Protein AF-A0A843AZ54-F1 (afdb_monomer)

pLDDT: mean 81.62, std 13.93, range [28.25, 98.19]

Nearest PDB structures (foldseek):
  6s6z-assembly1_A  TM=8.395E-01  e=2.746E-02  Thermotoga maritima MSB8
  2m8x-assembly1_A  TM=6.813E-01  e=1.530E-02  Pyrococcus furiosus
  3idu-assembly2_B  TM=7.199E-01  e=3.027E-02  Pyrococcus furiosus
  3idu-assembly1_A  TM=6.846E-01  e=5.704E-02  Pyrococcus furiosus
  8i34-assembly4_G  TM=4.248E-01  e=7.642E-02  Haliclona sp.

Mean predicted aligned error: 9.23 Å

Sequence (228 aa):
MSVDKQDVVTGQQLMATVGVMNNGTADGDYEVRLFLEGVQVNFTTVSLGVGNSTTVKLGVTSNVAGTPTIRVDQNTTTFNCHERFVVGDMMKWHLTGYDADFDETIDAFMTTKVIIANSTSFTMQETYDGIGLINSTTVHSYDEIWSTGLANLTLVGKEQVSTAFGTKALSHYTYTYDVGPYQFNYSLFIDPVTEVRFKIATSYTTNNGLSTLNFDLVETNKVWVAGI

Radius of gyration: 23.05 Å; Cα contacts (8 Å, |Δi|>4): 553; chains: 1; bounding box: 51×32×70 Å

Structure (mmCIF, N/CA/C/O backbone):
data_AF-A0A843AZ54-F1
#
_entry.id   AF-A0A843AZ54-F1
#
loop_
_atom_site.group_PDB
_atom_site.id
_atom_site.type_symbol
_atom_site.label_atom_id
_atom_site.label_alt_id
_atom_site.label_comp_id
_atom_site.label_asym_id
_atom_site.label_entity_id
_atom_site.label_seq_id
_atom_site.pdbx_PDB_ins_code
_atom_site.Cartn_x
_atom_site.Cartn_y
_atom_site.Cartn_z
_atom_site.occupancy
_atom_site.B_iso_or_equiv
_atom_site.auth_seq_id
_atom_site.auth_comp_id
_atom_site.auth_asym_id
_atom_site.auth_atom_id
_atom_site.pdbx_PDB_model_num
ATOM 1 N N . MET A 1 1 ? -12.976 8.542 17.388 1.00 89.69 1 MET A N 1
ATOM 2 C CA . MET A 1 1 ? -12.078 7.413 17.062 1.00 89.69 1 MET A CA 1
ATOM 3 C C . MET A 1 1 ? -11.176 7.844 15.921 1.00 89.69 1 MET A C 1
ATOM 5 O O . MET A 1 1 ? -11.624 8.640 15.106 1.00 89.69 1 MET A O 1
ATOM 9 N N . SER A 1 2 ? -9.947 7.347 15.862 1.00 92.56 2 SER A N 1
ATOM 10 C CA . SER A 1 2 ? -9.046 7.528 14.719 1.00 92.56 2 SER A CA 1
ATOM 11 C C . SER A 1 2 ? -8.359 6.214 14.358 1.00 92.56 2 SER A C 1
ATOM 13 O O . SER A 1 2 ? -8.324 5.287 15.167 1.00 92.56 2 SER A O 1
ATOM 15 N N . VAL A 1 3 ? -7.817 6.149 13.148 1.00 93.94 3 VAL A N 1
ATOM 16 C CA . VAL A 1 3 ? -6.890 5.106 12.697 1.00 93.94 3 VAL A CA 1
ATOM 17 C C . VAL A 1 3 ? -5.536 5.743 12.412 1.00 93.94 3 VAL A C 1
ATOM 19 O O . VAL A 1 3 ? -5.475 6.922 12.062 1.00 93.94 3 VAL A O 1
ATOM 22 N N . ASP A 1 4 ? -4.456 4.992 12.600 1.00 90.94 4 ASP A N 1
ATOM 23 C CA . ASP A 1 4 ? -3.093 5.445 12.298 1.00 90.94 4 ASP A CA 1
ATOM 24 C C . ASP A 1 4 ? -2.774 5.438 10.793 1.00 90.94 4 ASP A C 1
ATOM 26 O O . ASP A 1 4 ? -1.910 6.192 10.349 1.00 90.94 4 ASP A O 1
ATOM 30 N N . LYS A 1 5 ? -3.503 4.630 10.014 1.00 84.50 5 LYS A N 1
ATOM 31 C CA . LYS A 1 5 ? -3.400 4.505 8.556 1.00 84.50 5 LYS A CA 1
ATOM 32 C C . LYS A 1 5 ? -4.796 4.523 7.929 1.00 84.50 5 LYS A C 1
ATOM 34 O O . LYS A 1 5 ? -5.698 3.857 8.432 1.00 84.50 5 LYS A O 1
ATOM 39 N N . GLN A 1 6 ? -4.970 5.277 6.843 1.00 81.19 6 GLN A N 1
ATOM 40 C CA . GLN A 1 6 ? -6.221 5.305 6.062 1.00 81.19 6 GLN A CA 1
ATOM 41 C C . GLN A 1 6 ? -6.201 4.350 4.865 1.00 81.19 6 GLN A C 1
ATOM 43 O O . GLN A 1 6 ? -7.256 3.916 4.408 1.00 81.19 6 GLN A O 1
ATOM 48 N N . ASP A 1 7 ? -5.005 3.984 4.414 1.00 75.50 7 ASP A N 1
ATOM 49 C CA . ASP A 1 7 ? -4.762 3.071 3.308 1.00 75.50 7 ASP A CA 1
ATOM 50 C C . ASP A 1 7 ? -3.835 1.960 3.806 1.00 75.50 7 ASP A C 1
ATOM 52 O O . ASP A 1 7 ? -2.811 2.229 4.442 1.00 75.50 7 ASP A O 1
ATOM 56 N N . VAL A 1 8 ? -4.234 0.710 3.577 1.00 78.94 8 VAL A N 1
ATOM 57 C CA . VAL A 1 8 ? -3.461 -0.486 3.930 1.00 78.94 8 VAL A CA 1
ATOM 58 C C . VAL A 1 8 ? -3.589 -1.540 2.839 1.00 78.94 8 VAL A C 1
ATOM 60 O O . VAL A 1 8 ? -4.558 -1.543 2.088 1.00 78.94 8 VAL A O 1
ATOM 63 N N . VAL A 1 9 ? -2.673 -2.500 2.791 1.00 78.88 9 VAL A N 1
ATOM 64 C CA . VAL A 1 9 ? -2.816 -3.697 1.945 1.00 78.88 9 VAL A CA 1
ATOM 65 C C . VAL A 1 9 ? -3.410 -4.872 2.726 1.00 78.88 9 VAL A C 1
ATOM 67 O O . VAL A 1 9 ? -3.309 -4.938 3.955 1.00 78.88 9 VAL A O 1
ATOM 70 N N . THR A 1 10 ? -4.009 -5.843 2.034 1.00 82.88 10 THR A N 1
ATOM 71 C CA . THR A 1 10 ? -4.554 -7.061 2.655 1.00 82.88 10 THR A CA 1
ATOM 72 C C . THR A 1 10 ? -3.499 -7.746 3.522 1.00 82.88 10 THR A C 1
ATOM 74 O O . THR A 1 10 ? -2.389 -8.012 3.060 1.00 82.88 10 THR A O 1
ATOM 77 N N . GLY A 1 11 ? -3.842 -8.058 4.770 1.00 85.25 11 GLY A N 1
ATOM 78 C CA . GLY A 1 11 ? -2.947 -8.684 5.741 1.00 85.25 11 GLY A CA 1
ATOM 79 C C . GLY A 1 11 ? -2.047 -7.711 6.513 1.00 85.25 11 GLY A C 1
ATOM 80 O O . GLY A 1 11 ? -1.292 -8.162 7.373 1.00 85.25 11 GLY A O 1
ATOM 81 N N . GLN A 1 12 ? -2.092 -6.403 6.239 1.00 83.19 12 GLN A N 1
ATOM 82 C CA . GLN A 1 12 ? -1.414 -5.384 7.045 1.00 83.19 12 GLN A CA 1
ATOM 83 C C . GLN A 1 12 ? -2.275 -5.016 8.262 1.00 83.19 12 GLN A C 1
ATOM 85 O O . GLN A 1 12 ? -3.506 -4.982 8.192 1.00 83.19 12 GLN A O 1
ATOM 90 N N . GLN A 1 13 ? -1.629 -4.769 9.401 1.00 89.75 13 GLN A N 1
ATOM 91 C CA . GLN A 1 13 ? -2.304 -4.306 10.611 1.00 89.75 13 GLN A CA 1
ATOM 92 C C . GLN A 1 13 ? -2.362 -2.773 10.645 1.00 89.75 13 GLN A C 1
ATOM 94 O O . GLN A 1 13 ? -1.378 -2.103 10.321 1.00 89.75 13 GLN A O 1
ATOM 99 N N . LEU A 1 14 ? -3.500 -2.243 11.089 1.00 92.06 14 LEU A N 1
ATOM 100 C CA . LEU A 1 14 ? -3.672 -0.846 11.493 1.00 92.06 14 LEU A CA 1
ATOM 101 C C . LEU A 1 14 ? -4.165 -0.765 12.939 1.00 92.06 14 LEU A C 1
ATOM 103 O O . LEU A 1 14 ? -4.739 -1.724 13.469 1.00 92.06 14 LEU A O 1
ATOM 107 N N . MET A 1 15 ? -3.965 0.391 13.566 1.00 96.44 15 MET A N 1
ATOM 108 C CA . MET A 1 15 ? -4.331 0.653 14.955 1.00 96.44 15 MET A CA 1
ATOM 109 C C . MET A 1 15 ? -5.517 1.612 15.043 1.00 96.44 15 MET A C 1
ATOM 111 O O . MET A 1 15 ? -5.405 2.802 14.748 1.00 96.44 15 MET A O 1
ATOM 115 N N . ALA A 1 16 ? -6.647 1.111 15.543 1.00 97.00 16 ALA A N 1
ATOM 116 C CA . ALA A 1 16 ? -7.788 1.937 15.918 1.00 97.00 16 ALA A CA 1
ATOM 117 C C . ALA A 1 16 ? -7.576 2.510 17.326 1.00 97.00 16 ALA A C 1
ATOM 119 O O . ALA A 1 16 ? -7.297 1.771 18.271 1.00 97.00 16 ALA A O 1
ATOM 120 N N . THR A 1 17 ? -7.724 3.826 17.471 1.00 96.81 17 THR A N 1
ATOM 121 C CA . THR A 1 17 ? -7.543 4.554 18.731 1.00 96.81 17 THR A CA 1
ATOM 122 C C . THR A 1 17 ? -8.856 5.201 19.180 1.00 96.81 17 THR A C 1
ATOM 124 O O . THR A 1 17 ? -9.506 5.930 18.420 1.00 96.81 17 THR A O 1
ATOM 127 N N . VAL A 1 18 ? -9.251 4.961 20.433 1.00 97.06 18 VAL A N 1
ATOM 128 C CA . VAL A 1 18 ? -10.464 5.527 21.044 1.00 97.06 18 VAL A CA 1
ATOM 129 C C . VAL A 1 18 ? -10.182 6.055 22.452 1.00 97.06 18 VAL A C 1
ATOM 131 O O . VAL A 1 18 ? -9.384 5.480 23.190 1.00 97.06 18 VAL A O 1
ATOM 134 N N . GLY A 1 19 ? -10.833 7.157 22.823 1.00 96.31 19 GLY A N 1
ATOM 135 C CA . GLY A 1 19 ? -10.847 7.652 24.198 1.00 96.31 19 GLY A CA 1
ATOM 136 C C . GLY A 1 19 ? -11.988 7.012 24.985 1.00 96.31 19 GLY A C 1
ATOM 137 O O . GLY A 1 19 ? -13.111 6.944 24.487 1.00 96.31 19 GLY A O 1
ATOM 138 N N . VAL A 1 20 ? -11.704 6.565 26.203 1.00 96.75 20 VAL A N 1
ATOM 139 C CA . VAL A 1 20 ? -12.676 5.978 27.135 1.00 96.75 20 VAL A CA 1
ATOM 140 C C . VAL A 1 20 ? -12.659 6.799 28.417 1.00 96.75 20 VAL A C 1
ATOM 142 O O . VAL A 1 20 ? -11.584 7.115 28.919 1.00 96.75 20 VAL A O 1
ATOM 145 N N . MET A 1 21 ? -13.828 7.154 28.948 1.00 96.56 21 MET A N 1
ATOM 146 C CA . MET A 1 21 ? -13.969 7.950 30.171 1.00 96.56 21 MET A CA 1
ATOM 147 C C . MET A 1 21 ? -15.047 7.348 31.069 1.00 96.56 21 MET A C 1
ATOM 149 O O . MET A 1 21 ? -16.136 7.023 30.592 1.00 96.56 21 MET A O 1
ATOM 153 N N . ASN A 1 22 ? -14.756 7.224 32.365 1.00 97.38 22 ASN A N 1
ATOM 154 C CA . ASN A 1 22 ? -15.747 6.813 33.352 1.00 97.38 22 ASN A CA 1
ATOM 155 C C . ASN A 1 22 ? -16.540 8.035 33.843 1.00 97.38 22 ASN A C 1
ATOM 157 O O . ASN A 1 22 ? -16.091 8.776 34.716 1.00 97.38 22 ASN A O 1
ATOM 161 N N . ASN A 1 23 ? -17.738 8.214 33.283 1.00 95.81 23 ASN A N 1
ATOM 162 C CA . ASN A 1 23 ? -18.704 9.243 33.691 1.00 95.81 23 ASN A CA 1
ATOM 163 C C . ASN A 1 23 ? -19.657 8.775 34.809 1.00 95.81 23 ASN A C 1
ATOM 165 O O . ASN A 1 23 ? -20.631 9.461 35.120 1.00 95.81 23 ASN A O 1
ATOM 169 N N . GLY A 1 24 ? -19.432 7.583 35.363 1.00 95.31 24 GLY A N 1
ATOM 170 C CA . GLY A 1 24 ? -20.201 7.040 36.473 1.00 95.31 24 GLY A CA 1
ATOM 171 C C . GLY A 1 24 ? -19.795 7.642 37.817 1.00 95.31 24 GLY A C 1
ATOM 172 O O . GLY A 1 24 ? -18.924 8.501 37.915 1.00 95.31 24 GLY A O 1
ATOM 173 N N . THR A 1 25 ? -20.437 7.164 38.880 1.00 96.81 25 THR A N 1
ATOM 174 C CA . THR A 1 25 ? -20.176 7.594 40.265 1.00 96.81 25 THR A CA 1
ATOM 175 C C . THR A 1 25 ? -19.370 6.574 41.069 1.00 96.81 25 THR A C 1
ATOM 177 O O . THR A 1 25 ? -19.193 6.750 42.271 1.00 96.81 25 THR A O 1
ATOM 180 N N . ALA A 1 26 ? -18.927 5.491 40.432 1.00 97.31 26 ALA A N 1
ATOM 181 C CA . ALA A 1 26 ? -18.103 4.454 41.032 1.00 97.31 26 ALA A CA 1
ATOM 182 C C . ALA A 1 26 ? -17.035 3.988 40.040 1.00 97.31 26 ALA A C 1
ATOM 184 O O . ALA A 1 26 ? -17.190 4.134 38.823 1.00 97.31 26 ALA A O 1
ATOM 185 N N . ASP A 1 27 ? -15.967 3.415 40.578 1.00 97.19 27 ASP A N 1
ATOM 186 C CA . ASP A 1 27 ? -14.946 2.737 39.792 1.00 97.19 27 ASP A CA 1
ATOM 187 C C . ASP A 1 27 ? -15.566 1.538 39.067 1.00 97.19 27 ASP A C 1
ATOM 189 O O . ASP A 1 27 ? -16.498 0.901 39.570 1.00 97.19 27 ASP A O 1
ATOM 193 N N . GLY A 1 28 ? -15.061 1.231 37.876 1.00 97.50 28 GLY A N 1
ATOM 194 C CA . GLY A 1 28 ? -15.612 0.140 37.090 1.00 97.50 28 GLY A CA 1
ATOM 195 C C . GLY A 1 28 ? -14.699 -0.331 35.976 1.00 97.50 28 GLY A C 1
ATOM 196 O O . GLY A 1 28 ? -13.801 0.385 35.521 1.00 97.50 28 GLY A O 1
ATOM 197 N N . ASP A 1 29 ? -14.990 -1.547 35.535 1.00 97.38 29 ASP A N 1
ATOM 198 C CA . ASP A 1 29 ? -14.374 -2.169 34.377 1.00 97.38 29 ASP A CA 1
ATOM 199 C C . ASP A 1 29 ? -15.284 -2.003 33.162 1.00 97.38 29 ASP A C 1
ATOM 201 O O . ASP A 1 29 ? -16.505 -2.169 33.244 1.00 97.38 29 ASP A O 1
ATOM 205 N N . TYR A 1 30 ? -14.682 -1.692 32.021 1.00 96.25 30 TYR A N 1
ATOM 206 C CA . TYR A 1 30 ? -15.379 -1.566 30.750 1.00 96.25 30 TYR A CA 1
ATOM 207 C C . TYR A 1 30 ? -14.635 -2.334 29.660 1.00 96.25 30 TYR A C 1
ATOM 209 O O . TYR A 1 30 ? -13.421 -2.200 29.506 1.00 96.25 30 TYR A O 1
ATOM 217 N N . GLU A 1 31 ? -15.370 -3.143 28.899 1.00 97.56 31 GLU A N 1
ATOM 218 C CA . GLU A 1 31 ? -14.836 -3.900 27.769 1.00 97.56 31 GLU A CA 1
ATOM 219 C C . GLU A 1 31 ? -15.030 -3.108 26.474 1.00 97.56 31 GLU A C 1
ATOM 221 O O . GLU A 1 31 ? -16.149 -2.936 25.996 1.00 97.56 31 GLU A O 1
ATOM 226 N N . VAL A 1 32 ? -13.922 -2.653 25.895 1.00 98.00 32 VAL A N 1
ATOM 227 C CA . VAL A 1 32 ? -13.887 -1.960 24.607 1.00 98.00 32 VAL A CA 1
ATOM 228 C C . VAL A 1 32 ? -13.809 -3.004 23.500 1.00 98.00 32 VAL A C 1
ATOM 230 O O . VAL A 1 32 ? -12.840 -3.767 23.444 1.00 98.00 32 VAL A O 1
ATOM 233 N N . ARG A 1 33 ? -14.796 -3.037 22.598 1.00 98.19 33 ARG A N 1
ATOM 234 C CA . ARG A 1 33 ? -14.891 -4.056 21.537 1.00 98.19 33 ARG A CA 1
ATOM 235 C C . ARG A 1 33 ? -14.645 -3.460 20.159 1.00 98.19 33 ARG A C 1
ATOM 237 O O . ARG A 1 33 ? -15.270 -2.468 19.786 1.00 98.19 33 ARG A O 1
ATOM 244 N N . LEU A 1 34 ? -13.796 -4.116 19.372 1.00 98.19 34 LEU A N 1
ATOM 245 C CA . LEU A 1 34 ? -13.523 -3.784 17.976 1.00 98.19 34 LEU A CA 1
ATOM 246 C C . LEU A 1 34 ? -14.185 -4.796 17.042 1.00 98.19 34 LEU A C 1
ATOM 248 O O . LEU A 1 34 ? -14.011 -6.009 17.182 1.00 98.19 34 LEU A O 1
ATOM 252 N N . PHE A 1 35 ? -14.890 -4.274 16.047 1.00 98.12 35 PHE A N 1
ATOM 253 C CA . PHE A 1 35 ? -15.549 -5.029 14.997 1.00 98.12 35 PHE A CA 1
ATOM 254 C C . PHE A 1 35 ? -14.985 -4.643 13.628 1.00 98.12 35 PHE A C 1
ATOM 256 O O . PHE A 1 35 ? -14.711 -3.467 13.390 1.00 98.12 35 PHE A O 1
ATOM 263 N N . LEU A 1 36 ? -14.875 -5.619 12.732 1.00 97.62 36 LEU A N 1
ATOM 264 C CA . LEU A 1 36 ? -14.586 -5.458 11.308 1.00 97.62 36 LEU A CA 1
ATOM 265 C C . LEU A 1 36 ? -15.756 -6.068 10.535 1.00 97.62 36 LEU A C 1
ATOM 267 O O . LEU A 1 36 ? -16.095 -7.225 10.778 1.00 97.62 36 LEU A O 1
ATOM 271 N N . GLU A 1 37 ? -16.407 -5.294 9.665 1.00 96.19 37 GLU A N 1
ATOM 272 C CA . GLU A 1 37 ? -17.588 -5.749 8.908 1.00 96.19 37 GLU A CA 1
ATOM 273 C C . GLU A 1 37 ? -18.677 -6.371 9.805 1.00 96.19 37 GLU A C 1
ATOM 275 O O . GLU A 1 37 ? -19.278 -7.402 9.514 1.00 96.19 37 GLU A O 1
ATOM 280 N N . GLY A 1 38 ? -18.895 -5.762 10.974 1.00 96.00 38 GLY A N 1
ATOM 281 C CA . GLY A 1 38 ? -19.881 -6.222 11.955 1.00 96.00 38 GLY A CA 1
ATOM 282 C C . GLY A 1 38 ? -19.458 -7.428 12.804 1.00 96.00 38 GLY A C 1
ATOM 283 O O . GLY A 1 38 ? -20.144 -7.727 13.781 1.00 96.00 38 GLY A O 1
ATOM 284 N N . VAL A 1 39 ? -18.321 -8.069 12.519 1.00 97.00 39 VAL A N 1
ATOM 285 C CA . VAL A 1 39 ? -17.789 -9.208 13.285 1.00 97.00 39 VAL A CA 1
ATOM 286 C C . VAL A 1 39 ? -16.799 -8.718 14.336 1.00 97.00 39 VAL A C 1
ATOM 288 O O . VAL A 1 39 ? -15.889 -7.961 14.013 1.00 97.00 39 VAL A O 1
ATOM 291 N N . GLN A 1 40 ? -16.949 -9.136 15.596 1.00 97.25 40 GLN A N 1
ATOM 292 C CA . GLN A 1 40 ? -15.986 -8.793 16.649 1.00 97.25 40 GLN A CA 1
ATOM 293 C C . GLN A 1 40 ? -14.647 -9.486 16.373 1.00 97.25 40 GLN A C 1
ATOM 295 O O . GLN A 1 40 ? -14.593 -10.710 16.294 1.00 97.25 40 GLN A O 1
ATOM 300 N N . VAL A 1 41 ? -13.572 -8.705 16.252 1.00 97.50 41 VAL A N 1
ATOM 301 C CA . VAL A 1 41 ? -12.222 -9.201 15.923 1.00 97.50 41 VAL A CA 1
ATOM 302 C C . VAL A 1 41 ? -11.207 -8.978 17.040 1.00 97.50 41 VAL A C 1
ATOM 304 O O . VAL A 1 41 ? -10.180 -9.648 17.069 1.00 97.50 41 VAL A O 1
ATOM 307 N N . ASN A 1 42 ? -11.468 -8.042 17.956 1.00 97.56 42 ASN A N 1
ATOM 308 C CA . ASN A 1 42 ? -10.569 -7.732 19.066 1.00 97.56 42 ASN A CA 1
ATOM 309 C C . ASN A 1 42 ? -11.349 -7.096 20.230 1.00 97.56 42 ASN A C 1
ATOM 311 O O . ASN A 1 42 ? -12.427 -6.534 20.023 1.00 97.56 42 ASN A O 1
ATOM 315 N N . PHE A 1 43 ? -10.817 -7.171 21.446 1.00 97.38 43 PHE A N 1
ATOM 316 C CA . PHE A 1 43 ? -11.361 -6.478 22.613 1.00 97.38 43 PHE A CA 1
ATOM 317 C C . PHE A 1 43 ? -10.277 -6.250 23.670 1.00 97.38 43 PHE A C 1
ATOM 319 O O . PHE A 1 43 ? -9.261 -6.941 23.694 1.00 97.38 43 PHE A O 1
ATOM 326 N N . THR A 1 44 ? -10.503 -5.289 24.561 1.00 97.69 44 THR A N 1
ATOM 327 C CA . THR A 1 44 ? -9.698 -5.124 25.776 1.00 97.69 44 THR A CA 1
ATOM 328 C C . THR A 1 44 ? -10.555 -4.592 26.911 1.00 97.69 44 THR A C 1
ATOM 330 O O . THR A 1 44 ? -11.466 -3.796 26.688 1.00 97.69 44 THR A O 1
ATOM 333 N N . THR A 1 45 ? -10.225 -4.979 28.137 1.00 97.75 45 THR A N 1
ATOM 334 C CA . THR A 1 45 ? -10.855 -4.432 29.341 1.00 97.75 45 THR A CA 1
ATOM 335 C C . THR A 1 45 ? -10.009 -3.294 29.894 1.00 97.75 45 THR A C 1
ATOM 337 O O . THR A 1 45 ? -8.783 -3.399 29.947 1.00 97.75 45 THR A O 1
ATOM 340 N N . VAL A 1 46 ? -10.657 -2.204 30.300 1.00 97.50 46 VAL A N 1
ATOM 341 C CA . VAL A 1 46 ? -10.030 -1.090 31.018 1.00 97.50 46 VAL A CA 1
ATOM 342 C C . VAL A 1 46 ? -10.724 -0.872 32.355 1.00 97.50 46 VAL A C 1
ATOM 344 O O . VAL A 1 46 ? -11.950 -0.811 32.411 1.00 97.50 46 VAL A O 1
ATOM 347 N N . SER A 1 47 ? -9.931 -0.724 33.413 1.00 97.75 47 SER A N 1
ATOM 348 C CA . SER A 1 47 ? -10.401 -0.348 34.747 1.00 97.75 47 SER A CA 1
ATOM 349 C C . SER A 1 47 ? -10.177 1.145 34.941 1.00 97.75 47 SER A C 1
ATOM 351 O O . SER A 1 47 ? -9.043 1.621 34.848 1.00 97.75 47 SER A O 1
ATOM 353 N N . LEU A 1 48 ? -11.247 1.900 35.185 1.00 98.06 48 LEU A N 1
ATOM 354 C CA . LEU A 1 48 ? -11.180 3.350 35.342 1.00 98.06 48 LEU A CA 1
ATOM 355 C C . LEU A 1 48 ? -11.871 3.787 36.627 1.00 98.06 48 LEU A C 1
ATOM 357 O O . LEU A 1 48 ? -13.044 3.486 36.856 1.00 98.06 48 LEU A O 1
ATOM 361 N N . GLY A 1 49 ? -11.148 4.570 37.425 1.00 97.88 49 GLY A N 1
ATOM 362 C CA . GLY A 1 49 ? -11.752 5.291 38.540 1.00 97.88 49 GLY A CA 1
ATOM 363 C C . GLY A 1 49 ? -12.701 6.399 38.076 1.00 97.88 49 GLY A C 1
ATOM 364 O O . GLY A 1 49 ? -12.655 6.820 36.916 1.00 97.88 49 GLY A O 1
ATOM 365 N N . VAL A 1 50 ? -13.548 6.885 38.981 1.00 97.31 50 VAL A N 1
ATOM 366 C CA . VAL A 1 50 ? -14.512 7.968 38.699 1.00 97.31 50 VAL A CA 1
ATOM 367 C C . VAL A 1 50 ? -13.836 9.192 38.074 1.00 97.31 50 VAL A C 1
ATOM 369 O O . VAL A 1 50 ? -12.847 9.703 38.597 1.00 97.31 50 VAL A O 1
ATOM 372 N N . GLY A 1 51 ? -14.379 9.679 36.954 1.00 96.69 51 GLY A N 1
ATOM 373 C CA . GLY A 1 51 ? -13.885 10.865 36.246 1.00 96.69 51 GLY A CA 1
ATOM 374 C C . GLY A 1 51 ? -12.576 10.659 35.478 1.00 96.69 51 GLY A C 1
ATOM 375 O O . GLY A 1 51 ? -12.151 11.558 34.750 1.00 96.69 51 GLY A O 1
ATOM 376 N N . ASN A 1 52 ? -11.939 9.489 35.592 1.00 97.81 52 ASN A N 1
ATOM 377 C CA . ASN A 1 52 ? -10.720 9.188 34.854 1.00 97.81 52 ASN A CA 1
ATOM 378 C C . ASN A 1 52 ? -11.027 8.812 33.404 1.00 97.81 52 ASN A C 1
ATOM 380 O O . ASN A 1 52 ? -12.085 8.270 33.069 1.00 97.81 52 ASN A O 1
ATOM 384 N N . SER A 1 53 ? -10.051 9.070 32.539 1.00 97.38 53 SER A N 1
ATOM 385 C CA . SER A 1 53 ? -10.085 8.673 31.138 1.00 97.38 53 SER A CA 1
ATOM 386 C C . SER A 1 53 ? -8.781 8.010 30.722 1.00 97.38 53 SER A C 1
ATOM 388 O O . SER A 1 53 ? -7.736 8.209 31.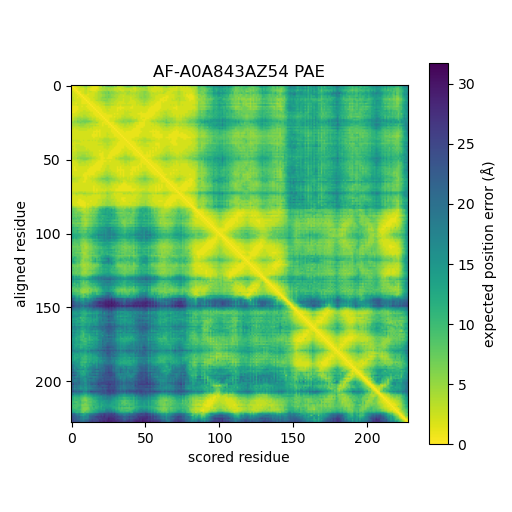341 1.00 97.38 53 SER A O 1
ATOM 390 N N . THR A 1 54 ? -8.851 7.203 29.672 1.00 97.88 54 THR A N 1
ATOM 391 C CA . THR A 1 54 ? -7.692 6.579 29.043 1.00 97.88 54 THR A CA 1
ATOM 392 C C . THR A 1 54 ? -7.875 6.520 27.533 1.00 97.88 54 THR A C 1
ATOM 394 O O . THR A 1 54 ? -8.974 6.701 27.007 1.00 97.88 54 THR A O 1
ATOM 397 N N . THR A 1 55 ? -6.780 6.268 26.825 1.00 97.12 55 THR A N 1
ATOM 398 C CA . THR A 1 55 ? -6.792 5.998 25.390 1.00 97.12 55 THR A CA 1
ATOM 399 C C . THR A 1 55 ? -6.508 4.524 25.162 1.00 97.12 55 THR A C 1
ATOM 401 O O . THR A 1 55 ? -5.507 3.996 25.640 1.00 97.12 55 THR A O 1
ATOM 404 N N . VAL A 1 56 ? -7.371 3.873 24.393 1.00 97.50 56 VAL A N 1
ATOM 405 C CA . VAL A 1 56 ? -7.254 2.463 24.033 1.00 97.50 56 VAL A CA 1
ATOM 406 C C . VAL A 1 56 ? -6.849 2.349 22.573 1.00 97.50 56 VAL A C 1
ATOM 408 O O . VAL A 1 56 ? -7.408 3.035 21.715 1.00 97.50 56 VAL A O 1
ATOM 411 N N . LYS A 1 57 ? -5.881 1.470 22.300 1.00 97.38 57 LYS A N 1
ATOM 412 C CA . LYS A 1 57 ? -5.437 1.116 20.952 1.00 97.38 57 LYS A CA 1
ATOM 413 C C . LYS A 1 57 ? -5.721 -0.357 20.697 1.00 97.38 57 LYS A C 1
ATOM 415 O O . LYS A 1 57 ? -5.266 -1.202 21.462 1.00 97.38 57 LYS A O 1
ATOM 420 N N . LEU A 1 58 ? -6.444 -0.660 19.626 1.00 97.88 58 LEU A N 1
ATOM 421 C CA . LEU A 1 58 ? -6.772 -2.026 19.221 1.00 97.88 58 LEU A CA 1
ATOM 422 C C . LEU A 1 58 ? -6.317 -2.246 17.777 1.00 97.88 58 LEU A C 1
ATOM 424 O O . LEU A 1 58 ? -6.613 -1.434 16.900 1.00 97.88 58 LEU A O 1
ATOM 428 N N . GLY A 1 59 ? -5.591 -3.336 17.540 1.00 96.25 59 GLY A N 1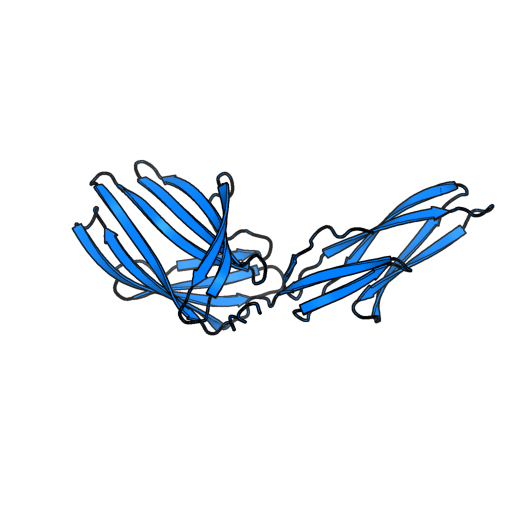
ATOM 429 C CA . GLY A 1 59 ? -5.137 -3.711 16.202 1.00 96.25 59 GLY A CA 1
ATOM 430 C C . GLY A 1 59 ? -6.224 -4.441 15.413 1.00 96.25 59 GLY A C 1
ATOM 431 O O . GLY A 1 59 ? -6.930 -5.283 15.977 1.00 96.25 59 GLY A O 1
ATOM 432 N N . VAL A 1 60 ? -6.321 -4.151 14.115 1.00 95.94 60 VAL A N 1
ATOM 433 C CA . VAL A 1 60 ? -7.192 -4.841 13.147 1.00 95.94 60 VAL A CA 1
ATOM 434 C C . VAL A 1 60 ? -6.465 -5.078 11.830 1.00 95.94 60 VAL A C 1
ATOM 436 O O . VAL A 1 60 ? -5.641 -4.271 11.407 1.00 95.94 60 VAL A O 1
ATOM 439 N N . THR A 1 61 ? -6.792 -6.196 11.188 1.00 94.25 61 THR A N 1
ATOM 440 C CA . THR A 1 61 ? -6.281 -6.596 9.876 1.00 94.25 61 THR A CA 1
ATOM 441 C C . THR A 1 61 ? -7.457 -7.016 9.003 1.00 94.25 61 THR A C 1
ATOM 443 O O . THR A 1 61 ? -8.273 -7.830 9.432 1.00 94.25 61 THR A O 1
ATOM 446 N N . SER A 1 62 ? -7.531 -6.489 7.778 1.00 91.81 62 SER A N 1
ATOM 447 C CA . SER A 1 62 ? -8.427 -7.012 6.739 1.00 91.81 62 SER A CA 1
ATOM 448 C C . SER A 1 62 ? -7.645 -7.900 5.777 1.00 91.81 62 SER A C 1
ATOM 450 O O . SER A 1 62 ? -6.536 -7.557 5.378 1.00 91.81 62 SER A O 1
ATOM 452 N N . ASN A 1 63 ? -8.236 -9.028 5.385 1.00 89.56 63 ASN A N 1
ATOM 453 C CA . ASN A 1 63 ? -7.702 -9.924 4.351 1.00 89.56 63 ASN A CA 1
ATOM 454 C C . ASN A 1 63 ? -8.462 -9.799 3.023 1.00 89.56 63 ASN A C 1
ATOM 456 O O . ASN A 1 63 ? -8.241 -10.590 2.112 1.00 89.56 63 ASN A O 1
ATOM 460 N N . VAL A 1 64 ? -9.379 -8.836 2.933 1.00 86.06 64 VAL A N 1
ATOM 461 C CA . VAL A 1 64 ? -10.221 -8.599 1.763 1.00 86.06 64 VAL A CA 1
ATOM 462 C C . VAL A 1 64 ? -10.021 -7.157 1.323 1.00 86.06 64 VAL A C 1
ATOM 464 O O . VAL A 1 64 ? -10.110 -6.241 2.146 1.00 86.06 64 VAL A O 1
ATOM 467 N N . ALA A 1 65 ? -9.729 -6.975 0.036 1.00 81.62 65 ALA A N 1
ATOM 468 C CA . ALA A 1 65 ? -9.617 -5.656 -0.564 1.00 81.62 65 ALA A CA 1
ATOM 469 C C . ALA A 1 65 ? -10.996 -4.976 -0.672 1.00 81.62 65 ALA A C 1
ATOM 471 O O . ALA A 1 65 ? -12.025 -5.643 -0.786 1.00 81.62 65 ALA A O 1
ATOM 472 N N . GLY A 1 66 ? -11.022 -3.648 -0.630 1.00 82.12 66 GLY A N 1
ATOM 473 C CA . GLY A 1 66 ? -12.228 -2.826 -0.646 1.00 82.12 66 GLY A CA 1
ATOM 474 C C . GLY A 1 66 ? -12.140 -1.676 0.353 1.00 82.12 66 GLY A C 1
ATOM 475 O O . GLY A 1 66 ? -11.054 -1.195 0.669 1.00 82.12 66 GLY A O 1
ATOM 476 N N . THR A 1 67 ? -13.283 -1.255 0.889 1.00 88.00 67 THR A N 1
ATOM 477 C CA . THR A 1 67 ? -13.362 -0.183 1.895 1.00 88.00 67 THR A CA 1
ATOM 478 C C . THR A 1 67 ? -14.008 -0.722 3.171 1.00 88.00 67 THR A C 1
ATOM 480 O O . THR A 1 67 ? -15.201 -0.488 3.388 1.00 88.00 67 THR A O 1
ATOM 483 N N . PRO A 1 68 ? -13.279 -1.500 3.999 1.00 94.31 68 PRO A N 1
ATOM 484 C CA . PRO A 1 68 ? -13.886 -2.125 5.155 1.00 94.31 68 PRO A CA 1
ATOM 485 C C . PRO A 1 68 ? -14.332 -1.101 6.197 1.00 94.31 68 PRO A C 1
ATOM 487 O O . PRO A 1 68 ? -13.655 -0.105 6.467 1.00 94.31 68 PRO A O 1
ATOM 490 N N . THR A 1 69 ? -15.454 -1.391 6.841 1.00 96.31 69 THR A N 1
ATOM 491 C CA . THR A 1 69 ? -15.953 -0.651 7.992 1.00 96.31 69 THR A CA 1
ATOM 492 C C . THR A 1 69 ? -15.440 -1.292 9.271 1.00 96.31 69 THR A C 1
ATOM 494 O O . THR A 1 69 ? -15.676 -2.473 9.540 1.00 96.31 69 THR A O 1
ATOM 497 N N . ILE A 1 70 ? -14.791 -0.488 10.108 1.00 97.38 70 ILE A N 1
ATOM 498 C CA . ILE A 1 70 ? -14.457 -0.861 11.480 1.00 97.38 70 ILE A CA 1
ATOM 499 C C . ILE A 1 70 ? -15.310 -0.083 12.464 1.00 97.38 70 ILE A C 1
ATOM 501 O O . ILE A 1 70 ? -15.692 1.069 12.241 1.00 97.38 70 ILE A O 1
ATOM 505 N N . ARG A 1 71 ? -15.589 -0.722 13.593 1.00 97.44 71 ARG A N 1
ATOM 506 C CA . ARG A 1 71 ? -16.369 -0.131 14.670 1.00 97.44 71 ARG A CA 1
ATOM 507 C C . ARG A 1 71 ? -15.716 -0.424 16.008 1.00 97.44 71 ARG A C 1
ATOM 509 O O . ARG A 1 71 ? -15.527 -1.588 16.335 1.00 97.44 71 ARG A O 1
ATOM 516 N N . VAL A 1 72 ? -15.417 0.611 16.788 1.00 97.44 72 VAL A N 1
ATOM 517 C CA . VAL A 1 72 ? -15.073 0.474 18.209 1.00 97.44 72 VAL A CA 1
ATOM 518 C C . VAL A 1 72 ? -16.255 0.979 19.025 1.00 97.44 72 VAL A C 1
ATOM 520 O O . VAL A 1 72 ? -16.566 2.173 19.021 1.00 97.44 72 VAL A O 1
ATOM 523 N N . ASP A 1 73 ? -16.950 0.051 19.677 1.00 91.75 73 ASP A N 1
ATOM 524 C CA . ASP A 1 73 ? -18.239 0.274 20.338 1.00 91.75 73 ASP A CA 1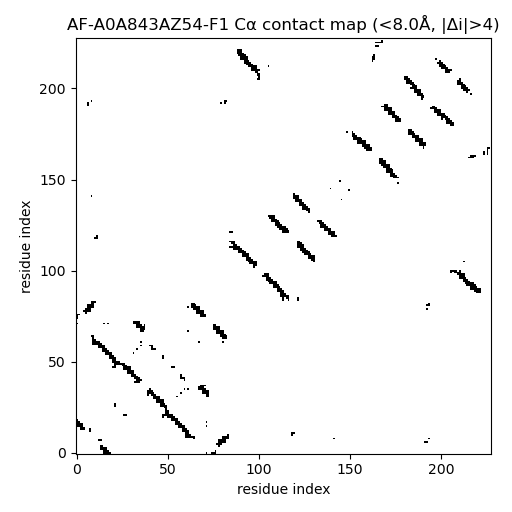
ATOM 525 C C . ASP A 1 73 ? -19.265 0.973 19.429 1.00 91.75 73 ASP A C 1
ATOM 527 O O . ASP A 1 73 ? -19.769 0.359 18.493 1.00 91.75 73 ASP A O 1
ATOM 531 N N . GLN A 1 74 ? -19.605 2.238 19.677 1.00 90.56 74 GLN A N 1
ATOM 532 C CA . GLN A 1 74 ? -20.555 2.997 18.850 1.00 90.56 74 GLN A CA 1
ATOM 533 C C . GLN A 1 74 ? -19.876 3.831 17.754 1.00 90.56 74 GLN A C 1
ATOM 535 O O . GLN A 1 74 ? -20.556 4.387 16.897 1.00 90.56 74 GLN A O 1
ATOM 540 N N . ASN A 1 75 ? -18.543 3.926 17.758 1.00 95.81 75 ASN A N 1
ATOM 541 C CA . ASN A 1 75 ? -17.798 4.735 16.800 1.00 95.81 75 ASN A CA 1
ATOM 542 C C . ASN A 1 75 ? -17.441 3.904 15.572 1.00 95.81 75 ASN A C 1
ATOM 544 O O . ASN A 1 75 ? -16.757 2.892 15.698 1.00 95.81 75 ASN A O 1
ATOM 548 N N . THR A 1 76 ? -17.841 4.359 14.391 1.00 96.75 76 THR A N 1
ATOM 549 C CA . THR A 1 76 ? -17.517 3.725 13.109 1.00 96.75 76 THR A CA 1
ATOM 550 C C . THR A 1 76 ? -16.551 4.583 12.302 1.00 96.75 76 THR A C 1
ATOM 552 O O . THR A 1 76 ? -16.667 5.807 12.296 1.00 96.75 76 THR A O 1
ATOM 555 N N . THR A 1 77 ? -15.639 3.948 11.574 1.00 95.88 77 THR A N 1
ATOM 556 C CA . THR A 1 77 ? -14.904 4.573 10.466 1.00 95.88 77 THR A CA 1
ATOM 557 C C . THR A 1 77 ? -14.664 3.533 9.385 1.00 95.88 77 THR A C 1
ATOM 559 O O . THR A 1 77 ? -14.766 2.332 9.632 1.00 95.88 77 THR A O 1
ATOM 562 N N . THR A 1 78 ? -14.315 3.993 8.197 1.00 94.06 78 THR A N 1
ATOM 563 C CA . THR A 1 78 ? -13.801 3.145 7.124 1.00 94.06 78 THR A CA 1
ATOM 564 C C . THR A 1 78 ? -12.303 3.361 6.952 1.00 94.06 78 THR A C 1
ATOM 566 O O . THR A 1 78 ? -11.767 4.371 7.411 1.00 94.06 78 THR A O 1
ATOM 569 N N . PHE A 1 79 ? -11.652 2.419 6.283 1.00 86.75 79 PHE A N 1
ATOM 570 C CA . PHE A 1 79 ? -10.311 2.560 5.717 1.00 86.75 79 PHE A CA 1
ATOM 571 C C . PHE A 1 79 ? -10.293 1.858 4.354 1.00 86.75 79 PHE A C 1
ATOM 573 O O . PHE A 1 79 ? -11.174 1.044 4.078 1.00 86.75 79 PHE A O 1
ATOM 580 N N . ASN A 1 80 ? -9.323 2.155 3.495 1.00 79.75 80 ASN A N 1
ATOM 581 C CA . ASN A 1 80 ? -9.166 1.441 2.231 1.00 79.75 80 ASN A CA 1
ATOM 582 C C . ASN A 1 80 ? -8.199 0.269 2.414 1.00 79.75 80 ASN A C 1
ATOM 584 O O . ASN A 1 80 ? -7.107 0.435 2.957 1.00 79.75 80 ASN A O 1
ATOM 588 N N . CYS A 1 81 ? -8.603 -0.915 1.962 1.00 81.94 81 CYS A N 1
ATOM 589 C CA . CYS A 1 81 ? -7.780 -2.113 1.938 1.00 81.94 81 CYS A CA 1
ATOM 590 C C . CYS A 1 81 ? -7.505 -2.508 0.488 1.00 81.94 81 CYS A C 1
ATOM 592 O O . CYS A 1 81 ? -8.429 -2.774 -0.275 1.00 81.94 81 CYS A O 1
ATOM 594 N N . HIS A 1 82 ? -6.241 -2.573 0.109 1.00 73.31 82 HIS A N 1
ATOM 595 C CA . HIS A 1 82 ? -5.819 -2.831 -1.262 1.00 73.31 82 HIS A CA 1
ATOM 596 C C . HIS A 1 82 ? -5.268 -4.240 -1.395 1.00 73.31 82 HIS A C 1
ATOM 598 O O . HIS A 1 82 ? -4.766 -4.811 -0.427 1.00 73.31 82 HIS A O 1
ATOM 604 N N . GLU A 1 83 ? -5.353 -4.831 -2.583 1.00 75.44 83 GLU A N 1
ATOM 605 C CA . GLU A 1 83 ? -4.755 -6.146 -2.800 1.00 75.44 83 GLU A CA 1
ATOM 606 C C . GLU A 1 83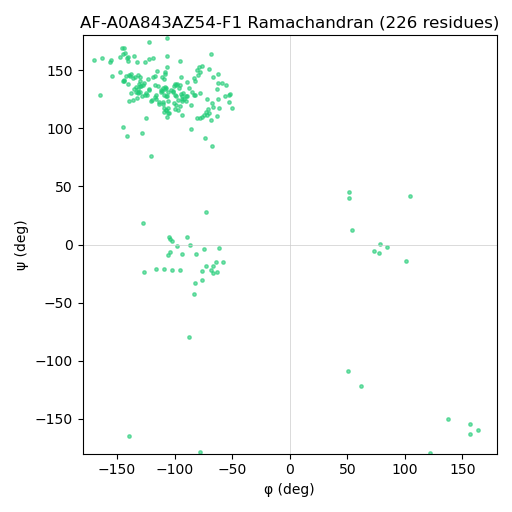 ? -3.239 -6.098 -2.619 1.00 75.44 83 GLU A C 1
ATOM 608 O O . GLU A 1 83 ? -2.546 -5.241 -3.163 1.00 75.44 83 GLU A O 1
ATOM 613 N N . ARG A 1 84 ? -2.714 -7.067 -1.875 1.00 78.12 84 ARG A N 1
ATOM 614 C CA . ARG A 1 84 ? -1.277 -7.250 -1.709 1.00 78.12 84 ARG A CA 1
ATOM 615 C C . ARG A 1 84 ? -0.651 -7.886 -2.962 1.00 78.12 84 ARG A C 1
ATOM 617 O O . ARG A 1 84 ? -1.306 -8.643 -3.688 1.00 78.12 84 ARG A O 1
ATOM 624 N N . PHE A 1 85 ? 0.636 -7.623 -3.197 1.00 77.56 85 PHE A N 1
ATOM 625 C CA . PHE A 1 85 ? 1.412 -8.395 -4.167 1.00 77.56 85 PHE A CA 1
ATOM 626 C C . PHE A 1 85 ? 1.503 -9.874 -3.751 1.00 77.56 85 PHE A C 1
ATOM 628 O O . PHE A 1 85 ? 1.681 -10.223 -2.584 1.00 77.56 85 PHE A O 1
ATOM 635 N N . VAL A 1 86 ? 1.377 -10.774 -4.713 1.00 82.19 86 VAL A N 1
ATOM 636 C CA . VAL A 1 86 ? 1.469 -12.221 -4.533 1.00 82.19 86 VAL A CA 1
ATOM 637 C C . VAL A 1 86 ? 2.516 -12.790 -5.476 1.00 82.19 86 VAL A C 1
ATOM 639 O O . VAL A 1 86 ? 2.866 -12.193 -6.494 1.00 82.19 86 VAL A O 1
ATOM 642 N N . VAL A 1 87 ? 3.044 -13.963 -5.128 1.00 86.19 87 VAL A N 1
ATOM 643 C CA . VAL A 1 87 ? 3.999 -14.668 -5.988 1.00 86.19 87 VAL A CA 1
ATOM 644 C C . VAL A 1 87 ? 3.379 -14.885 -7.367 1.00 86.19 87 VAL A C 1
ATOM 646 O O . VAL A 1 87 ? 2.291 -15.443 -7.483 1.00 86.19 87 VAL A O 1
ATOM 649 N N . GLY A 1 88 ? 4.102 -14.469 -8.404 1.00 85.12 88 GLY A N 1
ATOM 650 C CA . GLY A 1 88 ? 3.658 -14.532 -9.790 1.00 85.12 88 GLY A CA 1
ATOM 651 C C . GLY A 1 88 ? 3.143 -13.210 -10.351 1.00 85.12 88 GLY A C 1
ATOM 652 O O . GLY A 1 88 ? 3.061 -13.109 -11.575 1.00 85.12 88 GLY A O 1
ATOM 653 N N . ASP A 1 89 ? 2.864 -12.202 -9.517 1.00 85.69 89 ASP A N 1
ATOM 654 C CA . ASP A 1 89 ? 2.563 -10.858 -10.014 1.00 85.69 89 ASP A CA 1
ATOM 655 C C . ASP A 1 89 ? 3.732 -10.327 -10.845 1.00 85.69 89 ASP A C 1
ATOM 657 O O . ASP A 1 89 ? 4.901 -10.534 -10.508 1.00 85.69 89 ASP A O 1
ATOM 661 N N . MET A 1 90 ? 3.411 -9.671 -11.953 1.00 87.69 90 MET A N 1
ATOM 662 C CA . MET A 1 90 ? 4.367 -9.267 -12.969 1.00 87.69 90 MET A CA 1
ATOM 663 C C . MET A 1 90 ? 3.980 -7.920 -13.565 1.00 87.69 90 MET A C 1
ATOM 665 O O . MET A 1 90 ? 2.803 -7.660 -13.814 1.00 87.69 90 MET A O 1
ATOM 669 N N . MET A 1 91 ? 4.992 -7.096 -13.822 1.00 84.75 91 MET A N 1
ATOM 670 C CA . MET A 1 91 ? 4.893 -5.871 -14.606 1.00 84.75 91 MET A CA 1
ATOM 671 C C . MET A 1 91 ? 5.995 -5.878 -15.667 1.00 84.75 91 MET A C 1
ATOM 673 O O . MET A 1 91 ? 7.161 -6.118 -15.353 1.00 84.75 91 MET A O 1
ATOM 677 N N . LYS A 1 92 ? 5.640 -5.600 -16.919 1.00 86.75 92 LYS A N 1
ATOM 678 C CA . LYS A 1 92 ? 6.575 -5.427 -18.027 1.00 86.75 92 LYS A CA 1
ATOM 679 C C . LYS A 1 92 ? 6.569 -3.978 -18.473 1.00 86.75 92 LYS A C 1
ATOM 681 O O . LYS A 1 92 ? 5.517 -3.398 -18.740 1.00 86.75 92 LYS A O 1
ATOM 686 N N . TRP A 1 93 ? 7.763 -3.437 -18.598 1.00 84.94 93 TRP A N 1
ATOM 687 C CA . TRP A 1 93 ? 8.044 -2.055 -18.924 1.00 84.94 93 TRP A CA 1
ATOM 688 C C . TRP A 1 93 ? 8.775 -2.005 -20.256 1.00 84.94 93 TRP A C 1
ATOM 690 O O . TRP A 1 93 ? 9.673 -2.813 -20.489 1.00 84.94 93 TRP A O 1
ATOM 700 N N . HIS A 1 94 ? 8.392 -1.072 -21.115 1.00 86.69 94 HIS A N 1
ATOM 701 C CA . HIS A 1 94 ? 9.123 -0.695 -22.314 1.00 86.69 94 HIS A CA 1
ATOM 702 C C . HIS A 1 94 ? 10.019 0.489 -21.972 1.00 86.69 94 HIS A C 1
ATOM 704 O O . HIS A 1 94 ? 9.569 1.477 -21.397 1.00 86.69 94 HIS A O 1
ATOM 710 N N . LEU A 1 95 ? 11.304 0.332 -22.247 1.00 86.12 95 LEU A N 1
ATOM 711 C CA . LEU A 1 95 ? 12.348 1.290 -21.950 1.00 86.12 95 LEU A CA 1
ATOM 712 C C . LEU A 1 95 ? 12.748 1.936 -23.264 1.00 86.12 95 LEU A C 1
ATOM 714 O O . LEU A 1 95 ? 13.240 1.244 -24.155 1.00 86.12 95 LEU A O 1
ATOM 718 N N . THR A 1 96 ? 12.557 3.245 -23.375 1.00 86.94 96 THR A N 1
ATOM 719 C CA . THR A 1 96 ? 12.944 3.996 -24.572 1.00 86.94 96 THR A CA 1
ATOM 720 C C . THR A 1 96 ? 13.763 5.213 -24.209 1.00 86.94 96 THR A C 1
ATOM 722 O O . THR A 1 96 ? 13.474 5.895 -23.228 1.00 86.94 96 THR A O 1
ATOM 725 N N . GLY A 1 97 ? 14.789 5.526 -24.990 1.00 86.50 97 GLY A N 1
ATOM 726 C CA . GLY A 1 97 ? 15.598 6.693 -24.681 1.00 86.50 97 GLY A CA 1
ATOM 727 C C . GLY A 1 97 ? 16.936 6.737 -25.384 1.00 86.50 97 GLY A C 1
ATOM 728 O O . GLY A 1 97 ? 17.145 6.085 -26.401 1.00 86.50 97 GLY A O 1
ATOM 729 N N . TYR A 1 98 ? 17.839 7.523 -24.822 1.00 86.94 98 TYR A N 1
ATOM 730 C CA . TYR A 1 98 ? 19.196 7.697 -25.309 1.00 86.94 98 TYR A CA 1
ATOM 731 C C . TYR A 1 98 ? 20.159 7.701 -24.128 1.00 86.94 98 TYR A C 1
ATOM 733 O O . TYR A 1 98 ? 19.939 8.440 -23.161 1.00 86.94 98 TYR A O 1
ATOM 741 N N . ASP A 1 99 ? 21.216 6.897 -24.224 1.00 82.94 99 ASP A N 1
ATOM 742 C CA . ASP A 1 99 ? 22.312 6.887 -23.263 1.00 82.94 99 ASP A CA 1
ATOM 743 C C . ASP A 1 99 ? 23.549 7.572 -23.852 1.00 82.94 99 ASP A C 1
ATOM 745 O O . ASP A 1 99 ? 24.173 7.078 -24.790 1.00 82.94 99 ASP A O 1
ATOM 749 N N . ALA A 1 100 ? 23.919 8.712 -23.274 1.00 82.75 100 ALA A N 1
ATOM 750 C CA . ALA A 1 100 ? 25.086 9.485 -23.664 1.00 82.75 100 ALA A CA 1
ATOM 751 C C . ALA A 1 100 ? 26.420 8.789 -23.345 1.00 82.75 100 ALA A C 1
ATOM 753 O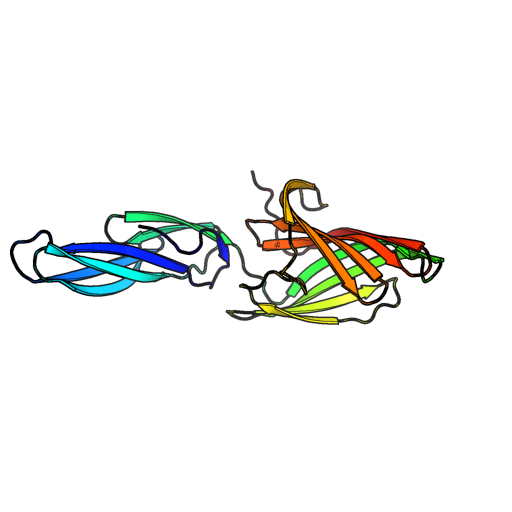 O . ALA A 1 100 ? 27.431 9.134 -23.956 1.00 82.75 100 ALA A O 1
ATOM 754 N N . ASP A 1 101 ? 26.457 7.834 -22.409 1.00 78.88 101 ASP A N 1
ATOM 755 C CA . ASP A 1 101 ? 27.698 7.120 -22.083 1.00 78.88 101 ASP A CA 1
ATOM 756 C C . ASP A 1 101 ? 28.058 6.068 -23.137 1.00 78.88 101 ASP A C 1
ATOM 758 O O . ASP A 1 101 ? 29.243 5.828 -23.383 1.00 78.88 101 ASP A O 1
ATOM 762 N N . PHE A 1 102 ? 27.046 5.491 -23.787 1.00 78.00 102 PHE A N 1
ATOM 763 C CA . PHE A 1 102 ? 27.208 4.505 -24.858 1.00 78.00 102 PHE A CA 1
ATOM 764 C C . PHE A 1 102 ? 26.946 5.079 -26.258 1.00 78.00 102 PHE A C 1
ATOM 766 O O . PHE A 1 102 ? 27.216 4.388 -27.239 1.00 78.00 102 PHE A O 1
ATOM 773 N N . ASP A 1 103 ? 26.476 6.331 -26.353 1.00 84.62 103 ASP A N 1
ATOM 774 C CA . ASP A 1 103 ? 26.046 6.980 -27.604 1.00 84.62 103 ASP A CA 1
ATOM 775 C C . ASP A 1 103 ? 25.037 6.101 -28.366 1.00 84.62 103 ASP A C 1
ATOM 777 O O . ASP A 1 103 ? 25.154 5.847 -29.567 1.00 84.62 103 ASP A O 1
ATOM 781 N N . GLU A 1 104 ? 24.055 5.562 -27.634 1.00 86.44 104 GLU A N 1
ATOM 782 C CA . GLU A 1 104 ? 23.103 4.588 -28.166 1.00 86.44 104 GLU A CA 1
ATOM 783 C C . GLU A 1 104 ? 21.652 4.931 -27.824 1.00 86.44 104 GLU A C 1
ATOM 785 O O . GLU A 1 104 ? 21.331 5.482 -26.769 1.00 86.44 104 GLU A O 1
ATOM 790 N N . THR A 1 105 ? 20.751 4.598 -28.750 1.00 89.81 105 THR A N 1
ATOM 791 C CA . THR A 1 105 ? 19.309 4.636 -28.488 1.00 89.81 105 THR A CA 1
ATOM 792 C C . THR A 1 105 ? 18.914 3.351 -27.777 1.00 89.81 105 THR A C 1
ATOM 794 O O . THR A 1 105 ? 19.204 2.259 -28.264 1.00 89.81 105 THR A O 1
ATOM 797 N N . ILE A 1 106 ? 18.220 3.488 -26.653 1.00 88.62 106 ILE A N 1
ATOM 798 C CA . ILE A 1 106 ? 17.663 2.367 -25.908 1.00 88.62 106 ILE A CA 1
ATOM 799 C C . ILE A 1 106 ? 16.252 2.092 -26.430 1.00 88.62 106 ILE A C 1
ATOM 801 O O . ILE A 1 106 ? 15.418 2.997 -26.483 1.00 88.62 106 ILE A O 1
ATOM 805 N N . ASP A 1 107 ? 16.002 0.835 -26.787 1.00 91.56 107 ASP A N 1
ATOM 806 C CA . ASP A 1 107 ? 14.687 0.254 -27.061 1.00 91.56 107 ASP A CA 1
ATOM 807 C C . ASP A 1 107 ? 14.691 -1.171 -26.486 1.00 91.56 107 ASP A C 1
ATOM 809 O O . ASP A 1 107 ? 15.221 -2.109 -27.084 1.00 91.56 107 ASP A O 1
ATOM 813 N N . ALA A 1 108 ? 14.217 -1.302 -25.249 1.00 91.19 108 ALA A N 1
ATOM 814 C CA . ALA A 1 108 ? 14.410 -2.491 -24.425 1.00 91.19 108 ALA A CA 1
ATOM 815 C C . ALA A 1 108 ? 13.180 -2.785 -23.563 1.00 91.19 108 ALA A C 1
ATOM 817 O O . ALA A 1 108 ? 12.281 -1.962 -23.423 1.00 91.19 108 ALA A O 1
ATOM 818 N N . PHE A 1 109 ? 13.137 -3.953 -22.929 1.00 90.25 109 PHE A N 1
ATOM 819 C CA . PHE A 1 109 ? 12.092 -4.304 -21.976 1.00 90.25 109 PHE A CA 1
ATOM 820 C C . PHE A 1 109 ? 12.676 -4.670 -20.618 1.00 90.25 109 PHE A C 1
ATOM 822 O O . PHE A 1 109 ? 13.690 -5.355 -20.523 1.00 90.25 109 PHE A O 1
ATOM 829 N N . MET A 1 110 ? 11.984 -4.270 -19.557 1.00 88.06 110 MET A N 1
ATOM 830 C CA . MET A 1 110 ? 12.241 -4.728 -18.197 1.00 88.06 110 MET A CA 1
ATOM 831 C C . MET A 1 110 ? 11.009 -5.469 -17.706 1.00 88.06 110 MET A C 1
ATOM 833 O O . MET A 1 110 ? 9.909 -4.933 -17.738 1.00 88.06 110 MET A O 1
ATOM 837 N N . THR A 1 111 ? 11.176 -6.689 -17.218 1.00 89.56 111 THR A N 1
ATOM 838 C CA . THR A 1 111 ? 10.106 -7.415 -16.532 1.00 89.56 111 THR A CA 1
ATOM 839 C C . THR A 1 111 ? 10.445 -7.511 -15.060 1.00 89.56 111 THR A C 1
ATOM 841 O O . THR A 1 111 ? 11.483 -8.071 -14.704 1.00 89.56 111 THR A O 1
ATOM 844 N N . THR A 1 112 ? 9.561 -7.001 -14.209 1.00 86.88 112 THR A N 1
ATOM 845 C CA . THR A 1 112 ? 9.617 -7.198 -12.765 1.00 86.88 112 THR A CA 1
ATOM 846 C C . THR A 1 112 ? 8.604 -8.263 -12.371 1.00 86.88 112 THR A C 1
ATOM 848 O O . THR A 1 112 ? 7.453 -8.241 -12.803 1.00 86.88 112 THR A O 1
ATOM 851 N N . LYS A 1 113 ? 9.037 -9.245 -11.582 1.00 87.94 113 LYS A N 1
ATOM 852 C CA . LYS A 1 113 ? 8.198 -10.364 -11.150 1.00 87.94 113 LYS A CA 1
ATOM 853 C C . LYS A 1 113 ? 8.354 -10.610 -9.664 1.00 87.94 113 LYS A C 1
ATOM 855 O O . LYS A 1 113 ? 9.468 -10.764 -9.172 1.00 87.94 113 LYS A O 1
ATOM 860 N N . VAL A 1 114 ? 7.240 -10.730 -8.957 1.00 86.75 114 VAL A N 1
ATOM 861 C CA . VAL A 1 114 ? 7.224 -11.118 -7.549 1.00 86.75 114 VAL A CA 1
ATOM 862 C C . VAL A 1 114 ? 7.507 -12.614 -7.453 1.00 86.75 114 VAL A C 1
ATOM 864 O O . VAL A 1 114 ? 6.707 -13.446 -7.883 1.00 86.75 114 VAL A O 1
ATOM 867 N N . ILE A 1 115 ? 8.667 -12.967 -6.905 1.00 89.19 115 ILE A N 1
ATOM 868 C CA . ILE A 1 115 ? 9.127 -14.359 -6.782 1.00 89.19 115 ILE A CA 1
ATOM 869 C C . ILE A 1 115 ? 8.947 -14.920 -5.369 1.00 89.19 115 ILE A C 1
ATOM 871 O O . ILE A 1 115 ? 8.856 -16.133 -5.198 1.00 89.19 115 ILE A O 1
ATOM 875 N N . ILE A 1 116 ? 8.859 -14.052 -4.359 1.00 86.31 116 ILE A N 1
ATOM 876 C CA . ILE A 1 116 ? 8.593 -14.410 -2.960 1.00 86.31 116 ILE A CA 1
ATOM 877 C C . ILE A 1 116 ? 7.650 -13.351 -2.394 1.00 86.31 116 ILE A C 1
ATOM 879 O O . ILE A 1 116 ? 7.852 -12.171 -2.648 1.00 86.31 116 ILE A O 1
ATOM 883 N N . ALA A 1 117 ? 6.644 -13.747 -1.619 1.00 83.25 117 ALA A N 1
ATOM 884 C CA . ALA A 1 117 ? 5.783 -12.826 -0.883 1.00 83.25 117 ALA A CA 1
ATOM 885 C C . ALA A 1 117 ? 5.395 -13.441 0.464 1.00 83.25 117 ALA A C 1
ATOM 887 O O . ALA A 1 117 ? 5.164 -14.646 0.563 1.00 83.25 117 ALA A O 1
ATOM 888 N N . ASN A 1 118 ? 5.334 -12.616 1.504 1.00 80.44 118 ASN A N 1
ATOM 889 C CA . ASN A 1 118 ? 4.881 -12.994 2.838 1.00 80.44 118 ASN A CA 1
ATOM 890 C C . ASN A 1 118 ? 4.018 -11.870 3.448 1.00 80.44 118 ASN A C 1
ATOM 892 O O . ASN A 1 118 ? 3.513 -11.000 2.737 1.00 80.44 118 ASN A O 1
ATOM 896 N N . SER A 1 119 ? 3.790 -11.907 4.763 1.00 69.44 119 SER A N 1
ATOM 897 C CA . SER A 1 119 ? 2.918 -10.950 5.450 1.00 69.44 119 SER A CA 1
ATOM 898 C C . SER A 1 119 ? 3.492 -9.536 5.594 1.00 69.44 119 SER A C 1
ATOM 900 O O . SER A 1 119 ? 2.729 -8.614 5.878 1.00 69.44 119 SER A O 1
ATOM 902 N N . THR A 1 120 ? 4.805 -9.357 5.452 1.00 71.69 120 THR A N 1
ATOM 903 C CA . THR A 1 120 ? 5.507 -8.085 5.695 1.00 71.69 120 THR A CA 1
ATOM 904 C C . THR A 1 120 ? 6.368 -7.636 4.522 1.00 71.69 120 THR A C 1
ATOM 906 O O . THR A 1 120 ? 6.609 -6.443 4.377 1.00 71.69 120 THR A O 1
ATOM 909 N N . SER A 1 121 ? 6.796 -8.551 3.656 1.00 79.62 121 SER A N 1
ATOM 910 C CA . SER A 1 121 ? 7.665 -8.250 2.524 1.00 79.62 121 SER A CA 1
ATOM 911 C C . SER A 1 121 ? 7.377 -9.115 1.305 1.00 79.62 121 SER A C 1
ATOM 913 O O . SER A 1 121 ? 6.652 -10.114 1.354 1.00 79.62 121 SER A O 1
ATOM 915 N N . PHE A 1 122 ? 7.982 -8.726 0.193 1.00 82.00 122 PHE A N 1
ATOM 916 C CA . PHE A 1 122 ? 8.019 -9.499 -1.034 1.00 82.00 122 PHE A CA 1
ATOM 917 C C . PHE A 1 122 ? 9.350 -9.237 -1.755 1.00 82.00 122 PHE A C 1
ATOM 919 O O . PHE A 1 122 ? 10.090 -8.303 -1.446 1.00 82.00 122 PHE A O 1
ATOM 926 N N . THR A 1 123 ? 9.707 -10.128 -2.668 1.00 84.38 123 THR A N 1
ATOM 927 C CA . THR A 1 123 ? 10.954 -10.088 -3.428 1.00 84.38 123 THR A CA 1
ATOM 928 C C . THR A 1 123 ? 10.617 -10.000 -4.898 1.00 84.38 123 THR A C 1
ATOM 930 O O . THR A 1 123 ? 9.901 -10.862 -5.414 1.00 84.38 123 THR A O 1
ATOM 933 N N . MET A 1 124 ? 11.150 -8.982 -5.566 1.00 86.81 124 MET A N 1
ATOM 934 C CA . MET A 1 124 ? 11.047 -8.835 -7.010 1.00 86.81 124 MET A CA 1
ATOM 935 C C . MET A 1 124 ? 12.324 -9.288 -7.683 1.00 86.81 124 MET A C 1
ATOM 937 O O . MET A 1 124 ? 13.420 -8.944 -7.250 1.00 86.81 124 MET A O 1
ATOM 941 N N . GLN A 1 125 ? 12.156 -10.030 -8.766 1.00 88.69 125 GLN A N 1
ATOM 942 C CA . GLN A 1 125 ? 13.189 -10.281 -9.747 1.00 88.69 125 GLN A CA 1
ATOM 943 C C . GLN A 1 125 ? 12.982 -9.329 -10.920 1.00 88.69 125 GLN A C 1
ATOM 945 O O . GLN A 1 125 ? 11.889 -9.286 -11.484 1.00 88.69 125 GLN A O 1
ATOM 950 N N . GLU A 1 126 ? 14.027 -8.601 -11.291 1.00 89.56 126 GLU A N 1
ATOM 951 C CA . GLU A 1 126 ? 14.053 -7.771 -12.490 1.00 89.56 126 GLU A CA 1
ATOM 952 C C . GLU A 1 126 ? 14.854 -8.484 -13.573 1.00 89.56 126 GLU A C 1
ATOM 954 O O . GLU A 1 126 ? 15.952 -8.992 -13.328 1.00 89.56 126 GLU A O 1
ATOM 959 N N . THR A 1 127 ? 14.295 -8.524 -14.774 1.00 90.44 127 THR A N 1
ATOM 960 C CA . THR A 1 127 ? 14.942 -9.088 -15.956 1.00 90.44 127 THR A CA 1
ATOM 961 C C . THR A 1 127 ? 14.907 -8.077 -17.082 1.00 90.44 127 THR A C 1
ATOM 963 O O . THR A 1 127 ? 13.880 -7.431 -17.281 1.00 90.44 127 THR A O 1
ATOM 966 N N . TYR A 1 128 ? 16.020 -7.943 -17.794 1.00 88.88 128 TYR A N 1
ATOM 967 C CA . TYR A 1 128 ? 16.181 -6.975 -18.873 1.00 88.88 128 TYR A CA 1
ATOM 968 C C . TYR A 1 128 ? 16.360 -7.710 -20.203 1.00 88.88 128 TYR A C 1
ATOM 970 O O . TYR A 1 128 ? 17.082 -8.704 -20.278 1.00 88.88 128 TYR A O 1
ATOM 978 N N . ASP A 1 129 ? 15.681 -7.233 -21.239 1.00 90.38 129 ASP A N 1
ATOM 979 C CA . ASP A 1 129 ? 15.743 -7.750 -22.605 1.00 90.38 129 ASP A CA 1
ATOM 980 C C . ASP A 1 129 ? 15.988 -6.585 -23.567 1.00 90.38 129 ASP A C 1
ATOM 982 O O . ASP A 1 129 ? 15.395 -5.522 -23.410 1.00 90.38 129 ASP A O 1
ATOM 986 N N . GLY A 1 130 ? 16.881 -6.754 -24.539 1.00 85.00 130 GLY A N 1
ATOM 987 C CA . GLY A 1 130 ? 17.278 -5.680 -25.461 1.00 85.00 130 GLY A CA 1
ATOM 988 C C . GLY A 1 130 ? 18.282 -4.659 -24.903 1.00 85.00 130 GLY A C 1
ATOM 989 O O . GLY A 1 130 ? 18.686 -3.763 -25.633 1.00 85.00 130 GLY A O 1
ATOM 990 N N . ILE A 1 131 ? 18.736 -4.802 -23.652 1.00 80.44 131 ILE A N 1
ATOM 991 C CA . ILE A 1 131 ? 19.808 -3.982 -23.062 1.00 80.44 131 ILE A CA 1
ATOM 992 C C . ILE A 1 131 ? 20.758 -4.849 -22.227 1.00 80.44 131 ILE A C 1
ATOM 994 O O . ILE A 1 131 ? 20.331 -5.802 -21.576 1.00 80.44 131 ILE A O 1
ATOM 998 N N . GLY A 1 132 ? 22.055 -4.527 -22.228 1.00 77.19 132 GLY A N 1
ATOM 999 C CA . GLY A 1 132 ? 23.113 -5.274 -21.528 1.00 77.19 132 GLY A CA 1
ATOM 1000 C C . GLY A 1 132 ? 23.126 -5.129 -19.999 1.00 77.19 132 GLY A C 1
ATOM 1001 O O . GLY A 1 132 ? 24.193 -5.215 -19.390 1.00 77.19 132 GLY A O 1
ATOM 1002 N N . LEU A 1 133 ? 21.973 -4.872 -19.375 1.00 78.69 133 LEU A N 1
ATOM 1003 C CA . LEU A 1 133 ? 21.853 -4.730 -17.925 1.00 78.69 133 LEU A CA 1
ATOM 1004 C C . LEU A 1 133 ? 21.795 -6.092 -17.229 1.00 78.69 133 LEU A C 1
ATOM 1006 O O . LEU A 1 133 ? 21.311 -7.088 -17.766 1.00 78.69 133 LEU A O 1
ATOM 1010 N N . ILE A 1 134 ? 22.295 -6.128 -15.995 1.00 82.06 134 ILE A N 1
ATOM 1011 C CA . ILE A 1 134 ? 22.325 -7.343 -15.183 1.00 82.06 134 ILE A CA 1
ATOM 1012 C C . ILE A 1 134 ? 20.983 -7.494 -14.469 1.00 82.06 134 ILE A C 1
ATOM 1014 O O . ILE A 1 134 ? 20.512 -6.572 -13.804 1.00 82.06 134 ILE A O 1
ATOM 1018 N N . ASN A 1 135 ? 20.400 -8.689 -14.561 1.00 86.38 135 ASN A N 1
ATOM 1019 C CA . ASN A 1 135 ? 19.206 -9.048 -13.803 1.00 86.38 135 ASN A CA 1
ATOM 1020 C C . ASN A 1 135 ? 19.429 -8.835 -12.303 1.00 86.38 135 ASN A C 1
ATOM 1022 O O . ASN A 1 135 ? 20.466 -9.215 -11.752 1.00 86.38 135 ASN A O 1
ATOM 1026 N N . SER A 1 136 ? 18.430 -8.274 -11.634 1.00 83.94 136 SER A N 1
ATOM 1027 C CA . SER A 1 136 ? 18.519 -7.915 -10.223 1.00 83.94 136 SER A CA 1
ATOM 1028 C C . SER A 1 136 ? 17.474 -8.674 -9.406 1.00 83.94 136 SER A C 1
ATOM 1030 O O . SER A 1 136 ? 16.504 -9.235 -9.926 1.00 83.94 136 SER A O 1
ATOM 1032 N N . THR A 1 137 ? 17.689 -8.762 -8.097 1.00 85.69 137 THR A N 1
ATOM 1033 C CA . THR A 1 137 ? 16.672 -9.252 -7.169 1.00 85.69 137 THR A CA 1
ATOM 1034 C C . THR A 1 137 ? 16.703 -8.397 -5.921 1.00 85.69 137 THR A C 1
ATOM 1036 O O . THR A 1 137 ? 17.741 -8.292 -5.269 1.00 85.69 137 THR A O 1
ATOM 1039 N N . THR A 1 138 ? 15.557 -7.814 -5.587 1.00 79.75 138 THR A N 1
ATOM 1040 C CA . THR A 1 138 ? 15.436 -6.860 -4.487 1.00 79.75 138 THR A CA 1
ATOM 1041 C C . THR A 1 138 ? 14.287 -7.260 -3.571 1.00 79.75 138 THR A C 1
ATOM 1043 O O . THR A 1 138 ? 13.216 -7.668 -4.025 1.00 79.75 138 THR A O 1
ATOM 1046 N N . VAL A 1 139 ? 14.526 -7.187 -2.260 1.00 80.69 139 VAL A N 1
ATOM 1047 C CA . VAL A 1 139 ? 13.517 -7.424 -1.221 1.00 80.69 139 VAL A CA 1
ATOM 1048 C C . VAL A 1 139 ? 12.952 -6.082 -0.788 1.00 80.69 139 VAL A C 1
ATOM 1050 O O . VAL A 1 139 ? 13.710 -5.154 -0.528 1.00 80.69 139 VAL A O 1
ATOM 1053 N N . HIS A 1 140 ? 11.635 -6.011 -0.667 1.00 76.19 140 HIS A N 1
ATOM 1054 C CA . HIS A 1 140 ? 10.917 -4.806 -0.293 1.00 76.19 140 HIS A CA 1
ATOM 1055 C C . HIS A 1 140 ? 9.932 -5.106 0.830 1.00 76.19 140 HIS A C 1
ATOM 1057 O O . HIS A 1 140 ? 9.237 -6.128 0.802 1.00 76.19 140 HIS A O 1
ATOM 1063 N N . SER A 1 141 ? 9.841 -4.207 1.807 1.00 71.56 141 SER A N 1
ATOM 1064 C CA . SER A 1 141 ? 8.741 -4.237 2.775 1.00 71.56 141 SER A CA 1
ATOM 1065 C C . SER A 1 141 ? 7.463 -3.662 2.155 1.00 71.56 141 SER A C 1
ATOM 1067 O O . SER A 1 141 ? 7.522 -2.747 1.333 1.00 71.56 141 SER A O 1
ATOM 1069 N N . TYR A 1 142 ? 6.295 -4.156 2.575 1.00 67.06 142 TYR A N 1
ATOM 1070 C CA . TYR A 1 142 ? 5.018 -3.499 2.257 1.00 67.06 142 TYR A CA 1
ATOM 1071 C C . TYR A 1 142 ? 4.882 -2.136 2.940 1.00 67.06 142 TYR A C 1
ATOM 1073 O O . TYR A 1 142 ? 4.172 -1.278 2.446 1.00 67.06 142 TYR A O 1
ATOM 1081 N N . ASP A 1 143 ? 5.579 -1.919 4.057 1.00 60.91 143 ASP A N 1
ATOM 1082 C CA . ASP A 1 143 ? 5.613 -0.616 4.732 1.00 60.91 143 ASP A CA 1
ATOM 1083 C C . ASP A 1 143 ? 6.708 0.316 4.164 1.00 60.91 143 ASP A C 1
ATOM 1085 O O . ASP A 1 143 ? 6.880 1.437 4.642 1.00 60.91 143 ASP A O 1
ATOM 1089 N N . GLU A 1 144 ? 7.487 -0.134 3.172 1.00 59.22 144 GLU A N 1
ATOM 1090 C CA . GLU A 1 144 ? 8.569 0.645 2.567 1.00 59.22 144 GLU A CA 1
ATOM 1091 C C . GLU A 1 144 ? 8.116 1.302 1.261 1.00 59.22 144 GLU A C 1
ATOM 1093 O O . GLU A 1 144 ? 7.488 0.686 0.401 1.00 59.22 144 GLU A O 1
ATOM 1098 N N . ILE A 1 145 ? 8.504 2.564 1.067 1.00 52.69 145 ILE A N 1
ATOM 1099 C CA . ILE A 1 145 ? 8.415 3.199 -0.244 1.00 52.69 145 ILE A CA 1
ATOM 1100 C C . ILE A 1 145 ? 9.602 2.694 -1.079 1.00 52.69 145 ILE A C 1
ATOM 1102 O O . ILE A 1 145 ? 10.739 3.032 -0.776 1.00 52.69 145 ILE A O 1
ATOM 1106 N N . TRP A 1 146 ? 9.355 1.854 -2.094 1.00 52.59 146 TRP A N 1
ATOM 1107 C CA . TRP A 1 146 ? 10.403 1.196 -2.891 1.00 52.59 146 TRP A CA 1
ATOM 1108 C C . TRP A 1 146 ? 11.200 2.193 -3.735 1.00 52.59 146 TRP A C 1
ATOM 1110 O O . TRP A 1 146 ? 10.924 2.425 -4.910 1.00 52.59 146 TRP A O 1
ATOM 1120 N N . SER A 1 147 ? 12.205 2.795 -3.123 1.00 47.88 147 SER A N 1
ATOM 1121 C CA . SER A 1 147 ? 13.296 3.474 -3.802 1.00 47.88 147 SER A CA 1
ATOM 1122 C C . SER A 1 147 ? 14.402 3.696 -2.786 1.00 47.88 147 SER A C 1
ATOM 1124 O O . SER A 1 147 ? 14.169 4.271 -1.722 1.00 47.88 147 SER A O 1
ATOM 1126 N N . THR A 1 148 ? 15.619 3.292 -3.127 1.00 41.47 148 THR A N 1
ATOM 1127 C CA . THR A 1 148 ? 16.820 3.771 -2.445 1.00 41.47 148 THR A CA 1
ATOM 1128 C C . THR A 1 148 ? 16.781 5.307 -2.392 1.00 41.47 148 THR A C 1
ATOM 1130 O O . THR A 1 148 ? 16.768 5.940 -3.445 1.00 41.47 148 THR A O 1
ATOM 1133 N N . GLY A 1 149 ? 16.747 5.909 -1.195 1.00 48.28 149 GLY A N 1
ATOM 1134 C CA . GLY A 1 149 ? 16.902 7.366 -1.033 1.00 48.28 149 GLY A CA 1
ATOM 1135 C C . GLY A 1 149 ? 15.639 8.186 -0.725 1.00 48.28 149 GLY A C 1
ATOM 1136 O O . GLY A 1 149 ? 15.499 9.300 -1.219 1.00 48.28 149 GLY A O 1
ATOM 1137 N N . LEU A 1 150 ? 14.750 7.698 0.147 1.00 56.78 150 LEU A N 1
ATOM 1138 C CA . LEU A 1 150 ? 13.520 8.394 0.582 1.00 56.78 150 LEU A CA 1
ATOM 1139 C C . LEU A 1 150 ? 13.702 9.742 1.298 1.00 56.78 150 LEU A C 1
ATOM 1141 O O . LEU A 1 150 ? 12.708 10.388 1.619 1.00 56.78 150 LEU A O 1
ATOM 1145 N N . ALA A 1 151 ? 14.929 10.197 1.548 1.00 55.59 151 ALA A N 1
ATOM 1146 C CA . ALA A 1 151 ? 15.140 11.491 2.189 1.00 55.59 151 ALA A CA 1
ATOM 1147 C C . ALA A 1 151 ? 14.693 12.685 1.311 1.00 55.59 151 ALA A C 1
ATOM 1149 O O . ALA A 1 151 ? 14.461 13.759 1.857 1.00 55.59 151 ALA A O 1
ATOM 1150 N N . ASN A 1 152 ? 14.526 12.501 -0.012 1.00 65.88 152 ASN A N 1
ATOM 1151 C CA . ASN A 1 152 ? 14.407 13.612 -0.972 1.00 65.88 152 ASN A CA 1
ATOM 1152 C C . ASN A 1 152 ? 13.173 13.555 -1.903 1.00 65.88 152 ASN A C 1
ATOM 1154 O O . ASN A 1 152 ? 13.172 14.203 -2.951 1.00 65.88 152 ASN A O 1
ATOM 1158 N N . LEU A 1 153 ? 12.125 12.790 -1.572 1.00 74.81 153 LEU A N 1
ATOM 1159 C CA . LEU A 1 153 ? 10.892 12.796 -2.375 1.00 74.81 153 LEU A CA 1
ATOM 1160 C C . LEU A 1 153 ? 10.125 14.107 -2.178 1.00 74.81 153 LEU A C 1
ATOM 1162 O O . LEU A 1 153 ? 9.742 14.457 -1.063 1.00 74.81 153 LEU A O 1
ATOM 1166 N N . THR A 1 154 ? 9.836 14.790 -3.280 1.00 83.50 154 THR A N 1
ATOM 1167 C CA . THR A 1 154 ? 8.979 15.978 -3.302 1.00 83.50 154 THR A CA 1
ATOM 1168 C C . THR A 1 154 ? 7.667 15.621 -3.990 1.00 83.50 154 THR A C 1
ATOM 1170 O O . THR A 1 154 ? 7.671 15.251 -5.161 1.00 83.50 154 THR A O 1
ATOM 1173 N N . LEU A 1 155 ? 6.540 15.703 -3.271 1.00 83.94 155 LEU A N 1
ATOM 1174 C CA . LEU A 1 155 ? 5.212 15.536 -3.871 1.00 83.94 155 LEU A CA 1
ATOM 1175 C C . LEU A 1 155 ? 4.945 16.709 -4.820 1.00 83.94 155 LEU A C 1
ATOM 1177 O O . LEU A 1 155 ? 4.877 17.856 -4.381 1.00 83.94 155 LEU A O 1
ATOM 1181 N N . VAL A 1 156 ? 4.759 16.406 -6.101 1.00 88.25 156 VAL A N 1
ATOM 1182 C CA . VAL A 1 156 ? 4.369 17.378 -7.130 1.00 88.25 156 VAL A CA 1
ATOM 1183 C C . VAL A 1 156 ? 2.855 17.571 -7.120 1.00 88.25 156 VAL A C 1
ATOM 1185 O O . VAL A 1 156 ? 2.365 18.696 -7.188 1.00 88.25 156 VAL A O 1
ATOM 1188 N N . GLY A 1 157 ? 2.098 16.480 -6.986 1.00 86.50 157 GLY A N 1
ATOM 1189 C CA . GLY A 1 157 ? 0.640 16.519 -6.983 1.00 86.50 157 GLY A CA 1
ATOM 1190 C C . GLY A 1 157 ? 0.025 15.186 -7.385 1.00 86.50 157 GLY A C 1
ATOM 1191 O O . GLY A 1 157 ? 0.635 14.135 -7.211 1.00 86.50 157 GLY A O 1
ATOM 1192 N N . LYS A 1 158 ? -1.199 15.229 -7.915 1.00 85.62 158 LYS A N 1
ATOM 1193 C CA . LYS A 1 158 ? -1.842 14.076 -8.555 1.00 85.62 158 LYS A CA 1
ATOM 1194 C C . LYS A 1 158 ? -1.905 14.299 -10.058 1.00 85.62 158 LYS A C 1
ATOM 1196 O O . LYS A 1 158 ? -2.316 15.373 -10.489 1.00 85.62 158 LYS A O 1
ATOM 1201 N N . GLU A 1 159 ? -1.564 13.279 -10.833 1.00 83.31 159 GLU A N 1
ATOM 1202 C CA . GLU A 1 159 ? -1.557 13.322 -12.295 1.00 83.31 159 GLU A CA 1
ATOM 1203 C C . GLU A 1 159 ? -2.304 12.129 -12.882 1.00 83.31 159 GLU A C 1
ATOM 1205 O O . GLU A 1 159 ? -2.283 11.032 -12.328 1.00 83.31 159 GLU A O 1
ATOM 1210 N N . GLN A 1 160 ? -2.997 12.351 -14.000 1.00 80.44 160 GLN A N 1
ATOM 1211 C CA . GLN A 1 160 ? -3.671 11.281 -14.730 1.00 80.44 160 GLN A CA 1
ATOM 1212 C C . GLN A 1 160 ? -2.643 10.542 -15.581 1.00 80.44 160 GLN A C 1
ATOM 1214 O O . GLN A 1 160 ? -2.176 11.068 -16.589 1.00 80.44 160 GLN A O 1
ATOM 1219 N N . VAL A 1 161 ? -2.312 9.318 -15.188 1.00 74.06 161 VAL A N 1
ATOM 1220 C CA . VAL A 1 161 ? -1.408 8.448 -15.938 1.00 74.06 161 VAL A CA 1
ATOM 1221 C C . VAL A 1 161 ? -2.247 7.453 -16.718 1.00 74.06 161 VAL A C 1
ATOM 1223 O O . VAL A 1 161 ? -3.056 6.721 -16.145 1.00 74.06 161 VAL A O 1
ATOM 1226 N N . SER A 1 162 ? -2.079 7.462 -18.038 1.00 68.56 162 SER A N 1
ATOM 1227 C CA . SER A 1 162 ? -2.722 6.509 -18.939 1.00 68.56 162 SER A CA 1
ATOM 1228 C C . SER A 1 162 ? -1.735 5.415 -19.302 1.00 68.56 162 SER A C 1
ATOM 1230 O O . SER A 1 162 ? -0.622 5.698 -19.731 1.00 68.56 162 SER A O 1
ATOM 1232 N N . THR A 1 163 ? -2.159 4.172 -19.141 1.00 66.88 163 THR A N 1
ATOM 1233 C CA . THR A 1 163 ? -1.412 2.977 -19.535 1.00 66.88 163 THR A CA 1
ATOM 1234 C C . THR A 1 163 ? -2.259 2.164 -20.510 1.00 66.88 163 THR A C 1
ATOM 1236 O O . THR A 1 163 ? -3.445 2.450 -20.704 1.00 66.88 163 THR A O 1
ATOM 1239 N N . ALA A 1 164 ? -1.696 1.092 -21.070 1.00 58.38 164 ALA A N 1
ATOM 1240 C CA . ALA A 1 164 ? -2.474 0.116 -21.837 1.00 58.38 164 ALA A CA 1
ATOM 1241 C C . ALA A 1 164 ? -3.625 -0.526 -21.022 1.00 58.38 164 ALA A C 1
ATOM 1243 O O . ALA A 1 164 ? -4.538 -1.110 -21.601 1.00 58.38 164 ALA A O 1
ATOM 1244 N N . PHE A 1 165 ? -3.606 -0.383 -19.692 1.00 60.16 165 PHE A N 1
ATOM 1245 C CA . PHE A 1 165 ? -4.573 -0.957 -18.752 1.00 60.16 165 PHE A CA 1
ATOM 1246 C C . PHE A 1 165 ? -5.607 0.055 -18.243 1.00 60.16 165 PHE A C 1
ATOM 1248 O O . PHE A 1 165 ? -6.442 -0.287 -17.409 1.00 60.16 165 PHE A O 1
ATOM 1255 N N . GLY A 1 166 ? -5.570 1.294 -18.742 1.00 65.12 166 GLY A N 1
ATOM 1256 C CA . GLY A 1 166 ? -6.501 2.360 -18.380 1.00 65.12 166 GLY A CA 1
ATOM 1257 C C . GLY A 1 166 ? -5.814 3.598 -17.813 1.00 65.12 166 GLY A C 1
ATOM 1258 O O . GLY A 1 166 ? -4.588 3.671 -17.706 1.00 65.12 166 GLY A O 1
ATOM 1259 N N . THR A 1 167 ? -6.634 4.585 -17.458 1.00 68.88 167 THR A N 1
ATOM 1260 C CA . THR A 1 167 ? -6.191 5.879 -16.929 1.00 68.88 167 THR A CA 1
ATOM 1261 C C . THR A 1 167 ? -6.506 5.977 -15.444 1.00 68.88 167 THR A C 1
ATOM 1263 O O . THR A 1 167 ? -7.618 5.653 -15.024 1.00 68.88 167 THR A O 1
ATOM 1266 N N . LYS A 1 168 ? -5.537 6.427 -14.642 1.00 73.69 168 LYS A N 1
ATOM 1267 C CA . LYS A 1 168 ? -5.705 6.589 -13.195 1.00 73.69 168 LYS A CA 1
ATOM 1268 C C . LYS A 1 168 ? -4.996 7.834 -12.673 1.00 73.69 168 LYS A C 1
ATOM 1270 O O . LYS A 1 168 ? -3.909 8.174 -13.131 1.00 73.69 168 LYS A O 1
ATOM 1275 N N . ALA A 1 169 ? -5.594 8.479 -11.670 1.00 77.44 169 ALA A N 1
ATOM 1276 C CA . ALA A 1 169 ? -4.955 9.558 -10.927 1.00 77.44 169 ALA A CA 1
ATOM 1277 C C . ALA A 1 169 ? -3.925 8.980 -9.949 1.00 77.44 169 ALA A C 1
ATOM 1279 O O . ALA A 1 169 ? -4.298 8.363 -8.950 1.00 77.44 169 ALA A O 1
ATOM 1280 N N . LEU A 1 170 ? -2.644 9.202 -10.220 1.00 79.56 170 LEU A N 1
ATOM 1281 C CA . LEU A 1 170 ? -1.532 8.749 -9.391 1.00 79.56 170 LEU A CA 1
ATOM 1282 C C . LEU A 1 170 ? -0.896 9.937 -8.671 1.00 79.56 170 LEU A C 1
ATOM 1284 O O . LEU A 1 170 ? -0.844 11.043 -9.207 1.00 79.56 170 LEU A O 1
ATOM 1288 N N . SER A 1 171 ? -0.397 9.718 -7.459 1.00 79.62 171 SER A N 1
ATOM 1289 C CA . SER A 1 171 ? 0.432 10.696 -6.757 1.00 79.62 171 SER A CA 1
ATOM 1290 C C . SER A 1 171 ? 1.796 10.768 -7.440 1.00 79.62 171 SER A C 1
ATOM 1292 O O . SER A 1 171 ? 2.520 9.778 -7.459 1.00 79.62 171 SER A O 1
ATOM 1294 N N . HIS A 1 172 ? 2.147 11.922 -7.995 1.00 85.12 172 HIS A N 1
ATOM 1295 C CA . HIS A 1 172 ? 3.424 12.170 -8.651 1.00 85.12 172 HIS A CA 1
ATOM 1296 C C . HIS A 1 172 ? 4.417 12.767 -7.654 1.00 85.12 172 HIS A C 1
ATOM 1298 O O . HIS A 1 172 ? 4.177 13.818 -7.056 1.00 85.12 172 HIS A O 1
ATOM 1304 N N . TYR A 1 173 ? 5.551 12.099 -7.503 1.00 83.69 173 TYR A N 1
ATOM 1305 C CA . TYR A 1 173 ? 6.695 12.547 -6.733 1.00 83.69 173 TYR A CA 1
ATOM 1306 C C . TYR A 1 173 ? 7.893 12.720 -7.650 1.00 83.69 173 TYR A C 1
ATOM 1308 O O . TYR A 1 173 ? 8.108 11.910 -8.545 1.00 83.69 173 TYR A O 1
ATOM 1316 N N . THR A 1 174 ? 8.726 13.710 -7.369 1.00 84.00 174 THR A N 1
ATOM 1317 C CA . THR A 1 174 ? 10.055 13.808 -7.968 1.00 84.00 174 THR A CA 1
ATOM 1318 C C . THR A 1 174 ? 11.112 13.523 -6.921 1.00 84.00 174 THR A C 1
ATOM 1320 O O . THR A 1 174 ? 10.974 13.949 -5.772 1.00 84.00 174 THR A O 1
ATOM 1323 N N . TYR A 1 175 ? 12.187 12.844 -7.306 1.00 82.25 175 TYR A N 1
ATOM 1324 C CA . TYR A 1 175 ? 13.397 12.809 -6.495 1.00 82.25 175 TYR A CA 1
ATOM 1325 C C . TYR A 1 175 ? 14.640 12.906 -7.363 1.00 82.25 175 TYR A C 1
ATOM 1327 O O . TYR A 1 175 ? 14.692 12.374 -8.474 1.00 82.25 175 TYR A O 1
ATOM 1335 N N . THR A 1 176 ? 15.643 13.568 -6.801 1.00 78.94 176 THR A N 1
ATOM 1336 C CA . THR A 1 176 ? 16.981 13.644 -7.369 1.00 78.94 176 THR A CA 1
ATOM 1337 C C . THR A 1 176 ? 17.933 12.873 -6.468 1.00 78.94 176 THR A C 1
ATOM 1339 O O . THR A 1 176 ? 17.888 13.001 -5.239 1.00 78.94 176 THR A O 1
ATOM 1342 N N . TYR A 1 177 ? 18.766 12.036 -7.074 1.00 76.50 177 TYR A N 1
ATOM 1343 C CA . TYR A 1 177 ? 19.776 11.251 -6.379 1.00 76.50 177 TYR A CA 1
ATOM 1344 C C . TYR A 1 177 ? 21.109 11.366 -7.110 1.00 76.50 177 TYR A C 1
ATOM 1346 O O . TYR A 1 177 ? 21.177 11.099 -8.308 1.00 76.50 177 TYR A O 1
ATOM 1354 N N . AS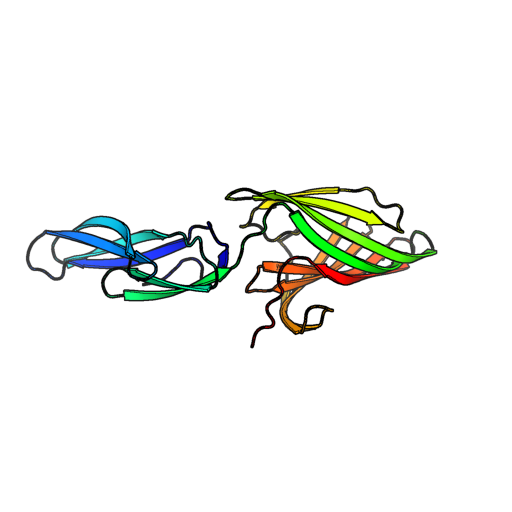P A 1 178 ? 22.154 11.752 -6.381 1.00 79.12 178 ASP A N 1
ATOM 1355 C CA . ASP A 1 178 ? 23.496 11.938 -6.927 1.00 79.12 178 ASP A CA 1
ATOM 1356 C C . ASP A 1 178 ? 24.389 10.731 -6.585 1.00 79.12 178 ASP A C 1
ATOM 1358 O O . ASP A 1 178 ? 24.466 10.300 -5.430 1.00 79.12 178 ASP A O 1
ATOM 1362 N N . VAL A 1 179 ? 25.100 10.198 -7.582 1.00 72.69 179 VAL A N 1
ATOM 1363 C CA . VAL A 1 179 ? 26.096 9.125 -7.433 1.00 72.69 179 VAL A CA 1
ATOM 1364 C C . VAL A 1 179 ? 27.395 9.566 -8.090 1.00 72.69 179 VAL A C 1
ATOM 1366 O O . VAL A 1 179 ? 27.577 9.428 -9.295 1.00 72.69 179 VAL A O 1
ATOM 1369 N N . GLY A 1 180 ? 28.331 10.102 -7.307 1.00 79.88 180 GLY A N 1
ATOM 1370 C CA . GLY A 1 180 ? 29.573 10.643 -7.865 1.00 79.88 180 GLY A CA 1
ATOM 1371 C C . GLY A 1 180 ? 29.280 11.809 -8.823 1.00 79.88 180 GLY A C 1
ATOM 1372 O O . GLY A 1 180 ? 28.688 12.787 -8.373 1.00 79.88 180 GLY A O 1
ATOM 1373 N N . PRO A 1 181 ? 29.683 11.748 -10.109 1.00 73.81 181 PRO A N 1
ATOM 1374 C CA . PRO A 1 181 ? 29.364 12.793 -11.082 1.00 73.81 181 PRO A CA 1
ATOM 1375 C C . PRO A 1 181 ? 27.954 12.674 -11.681 1.00 73.81 181 PRO A C 1
ATOM 1377 O O . PRO A 1 181 ? 27.538 13.562 -12.419 1.00 73.81 181 PRO A O 1
ATOM 1380 N N . TYR A 1 182 ? 27.239 11.579 -11.409 1.00 71.00 182 TYR A N 1
ATOM 1381 C CA . TYR A 1 182 ? 25.945 11.311 -12.020 1.00 71.00 182 TYR A CA 1
ATOM 1382 C C . TYR A 1 182 ? 24.822 11.912 -11.183 1.00 71.00 182 TYR A C 1
ATOM 1384 O O . TYR A 1 182 ? 24.727 11.625 -9.990 1.00 71.00 182 TYR A O 1
ATOM 1392 N N . GLN A 1 183 ? 23.948 12.692 -11.814 1.00 78.81 183 GLN A N 1
ATOM 1393 C CA . GLN A 1 183 ? 22.711 13.169 -11.200 1.00 78.81 183 GLN A CA 1
ATOM 1394 C C . GLN A 1 183 ? 21.529 12.483 -11.865 1.00 78.81 183 GLN A C 1
ATOM 1396 O O . GLN A 1 183 ? 21.334 12.645 -13.065 1.00 78.81 183 GLN A O 1
ATOM 1401 N N . PHE A 1 184 ? 20.727 11.760 -11.090 1.00 74.00 184 PHE A N 1
ATOM 1402 C CA . PHE A 1 184 ? 19.539 11.078 -11.584 1.00 74.00 184 PHE A CA 1
ATOM 1403 C C . PHE A 1 184 ? 18.278 11.803 -11.132 1.00 74.00 184 PHE A C 1
ATOM 1405 O O . PHE A 1 184 ? 18.088 12.008 -9.934 1.00 74.00 184 PHE A O 1
ATOM 1412 N N . ASN A 1 185 ? 17.398 12.125 -12.076 1.00 78.62 185 ASN A N 1
ATOM 1413 C CA . ASN A 1 185 ? 16.076 12.681 -11.826 1.00 78.62 185 ASN A CA 1
ATOM 1414 C C . ASN A 1 185 ? 15.016 11.634 -12.145 1.00 78.62 185 ASN A C 1
ATOM 1416 O O . ASN A 1 185 ? 14.995 11.037 -13.224 1.00 78.62 185 ASN A O 1
ATOM 1420 N N . TYR A 1 186 ? 14.117 11.422 -11.194 1.00 77.25 186 TYR A N 1
ATOM 1421 C CA . TYR A 1 186 ? 13.044 10.456 -11.329 1.00 77.25 186 TYR A CA 1
ATOM 1422 C C . TYR A 1 186 ? 11.705 11.111 -11.051 1.00 77.25 186 TYR A C 1
ATOM 1424 O O . TYR A 1 186 ? 11.561 11.855 -10.080 1.00 77.25 186 TYR A O 1
ATOM 1432 N N . SER A 1 187 ? 10.723 10.744 -11.863 1.00 77.50 187 SER A N 1
ATOM 1433 C CA . SER A 1 187 ? 9.307 10.886 -11.570 1.00 77.50 187 SER A CA 1
ATOM 1434 C C . SER A 1 187 ? 8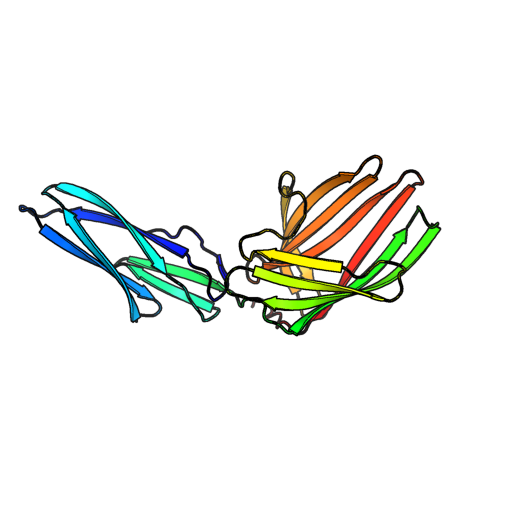.780 9.538 -11.097 1.00 77.50 187 SER A C 1
ATOM 1436 O O . SER A 1 187 ? 8.806 8.542 -11.816 1.00 77.50 187 SER A O 1
ATOM 1438 N N . LEU A 1 188 ? 8.327 9.490 -9.854 1.00 77.00 188 LEU A N 1
ATOM 1439 C CA . LEU A 1 188 ? 7.697 8.332 -9.248 1.00 77.00 188 LEU A CA 1
ATOM 1440 C C . LEU A 1 188 ? 6.199 8.605 -9.145 1.00 77.00 188 LEU A C 1
ATOM 1442 O O . LEU A 1 188 ? 5.776 9.466 -8.377 1.00 77.00 188 LEU A O 1
ATOM 1446 N N . PHE A 1 189 ? 5.396 7.858 -9.888 1.00 76.50 189 PHE A N 1
ATOM 1447 C CA . PHE A 1 189 ? 3.949 7.876 -9.745 1.00 76.50 189 PHE A CA 1
ATOM 1448 C C . PHE A 1 189 ? 3.537 6.717 -8.863 1.00 76.50 189 PHE A C 1
ATOM 1450 O O . PHE A 1 189 ? 3.861 5.569 -9.139 1.00 76.50 189 PHE A O 1
ATOM 1457 N N . ILE A 1 190 ? 2.829 7.008 -7.789 1.00 73.31 190 ILE A N 1
ATOM 1458 C CA . ILE A 1 190 ? 2.331 6.004 -6.863 1.00 73.31 190 ILE A CA 1
ATOM 1459 C C . ILE A 1 190 ? 0.825 6.034 -6.975 1.00 73.31 190 ILE A C 1
ATOM 1461 O O . ILE A 1 190 ? 0.213 7.080 -6.758 1.00 73.31 190 ILE A O 1
ATOM 1465 N N . ASP A 1 191 ? 0.219 4.901 -7.301 1.00 70.88 191 ASP A N 1
ATOM 1466 C CA . ASP A 1 191 ? -1.199 4.733 -7.055 1.00 70.88 191 ASP A CA 1
ATOM 1467 C C . ASP A 1 191 ? -1.420 4.797 -5.539 1.00 70.88 191 ASP A C 1
ATOM 1469 O O . ASP A 1 191 ? -0.991 3.880 -4.837 1.00 70.88 191 ASP A O 1
ATOM 1473 N N . PRO A 1 192 ? -2.060 5.855 -5.004 1.00 58.78 192 PRO A N 1
ATOM 1474 C CA . PRO A 1 192 ? -2.297 5.944 -3.566 1.00 58.78 192 PRO A CA 1
ATOM 1475 C C . PRO A 1 192 ? -3.223 4.826 -3.069 1.00 58.78 192 PRO A C 1
ATOM 1477 O O . PRO A 1 192 ? -3.322 4.613 -1.868 1.00 58.78 192 PRO A O 1
ATOM 1480 N N . VAL A 1 193 ? -3.916 4.151 -3.995 1.00 53.69 193 VAL A N 1
ATOM 1481 C CA . VAL A 1 193 ? -4.798 3.020 -3.738 1.00 53.69 193 VAL A CA 1
ATOM 1482 C C . VAL A 1 193 ? -3.953 1.747 -3.763 1.00 53.69 193 VAL A C 1
ATOM 1484 O O . VAL A 1 193 ? -3.519 1.268 -2.732 1.00 53.69 193 VAL A O 1
ATOM 1487 N N . THR A 1 194 ? -3.603 1.214 -4.930 1.00 57.16 194 THR A N 1
ATOM 1488 C CA . THR A 1 194 ? -2.973 -0.119 -5.002 1.00 57.16 194 THR A CA 1
ATOM 1489 C C . THR A 1 194 ? -1.505 -0.177 -4.564 1.00 57.16 194 THR A C 1
ATOM 1491 O O . THR A 1 194 ? -0.910 -1.251 -4.595 1.00 57.16 194 THR A O 1
ATOM 1494 N N . GLU A 1 195 ? -0.896 0.965 -4.229 1.00 55.94 195 GLU A N 1
ATOM 1495 C CA . GLU A 1 195 ? 0.551 1.143 -4.053 1.00 55.94 195 GLU A CA 1
ATOM 1496 C C . GLU A 1 195 ? 1.391 0.686 -5.257 1.00 55.94 195 GLU A C 1
ATOM 1498 O O . GLU A 1 195 ? 2.621 0.610 -5.169 1.00 55.94 195 GLU A O 1
ATOM 1503 N N . VAL A 1 196 ? 0.752 0.425 -6.405 1.00 60.66 196 VAL A N 1
ATOM 1504 C CA . VAL A 1 196 ? 1.450 0.196 -7.665 1.00 60.66 196 VAL A CA 1
ATOM 1505 C C . VAL A 1 196 ? 2.213 1.469 -8.000 1.00 60.66 196 VAL A C 1
ATOM 1507 O O . VAL A 1 196 ? 1.659 2.569 -8.049 1.00 60.66 196 VAL A O 1
ATOM 1510 N N . ARG A 1 197 ? 3.515 1.310 -8.210 1.00 64.31 197 ARG A N 1
ATOM 1511 C CA . ARG A 1 197 ? 4.452 2.399 -8.467 1.00 64.31 197 ARG A CA 1
ATOM 1512 C C . ARG A 1 197 ? 4.918 2.339 -9.911 1.00 64.31 197 ARG A C 1
ATOM 1514 O O . ARG A 1 197 ? 5.326 1.284 -10.385 1.00 64.31 197 ARG A O 1
ATOM 1521 N N . PHE A 1 198 ? 4.925 3.488 -10.567 1.00 63.66 198 PHE A N 1
ATOM 1522 C CA . PHE A 1 198 ? 5.560 3.728 -11.853 1.00 63.66 198 PHE A CA 1
ATOM 1523 C C . PHE A 1 198 ? 6.772 4.577 -11.591 1.00 63.66 198 PHE A C 1
ATOM 1525 O O . PHE A 1 198 ? 6.663 5.719 -11.147 1.00 63.66 198 PHE A O 1
ATOM 1532 N N . LYS A 1 199 ? 7.935 4.013 -11.864 1.00 63.84 199 LYS A N 1
ATOM 1533 C CA . LYS A 1 199 ? 9.167 4.773 -11.853 1.00 63.84 199 LYS A CA 1
ATOM 1534 C C . LYS A 1 199 ? 9.469 5.163 -13.290 1.00 63.84 199 LYS A C 1
ATOM 1536 O O . LYS A 1 199 ? 9.719 4.292 -14.110 1.00 63.84 199 LYS A O 1
ATOM 1541 N N . ILE A 1 200 ? 9.460 6.458 -13.564 1.00 62.00 200 ILE A N 1
ATOM 1542 C CA . ILE A 1 200 ? 9.932 7.039 -14.815 1.00 62.00 200 ILE A CA 1
ATOM 1543 C C . ILE A 1 200 ? 11.248 7.739 -14.487 1.00 62.00 200 ILE A C 1
ATOM 1545 O O . ILE A 1 200 ? 11.270 8.675 -13.686 1.00 62.00 200 ILE A O 1
ATOM 1549 N N . ALA A 1 201 ? 12.368 7.284 -15.049 1.00 62.50 201 ALA A N 1
ATOM 1550 C CA . ALA A 1 201 ? 13.578 8.098 -15.019 1.00 62.50 201 ALA A CA 1
ATOM 1551 C C . ALA A 1 201 ? 13.372 9.247 -16.010 1.00 62.50 201 ALA A C 1
ATOM 1553 O O . ALA A 1 201 ? 13.214 9.030 -17.201 1.00 62.50 201 ALA A O 1
ATOM 1554 N N . THR A 1 202 ? 13.300 10.485 -15.542 1.00 59.84 202 THR A N 1
ATOM 1555 C CA . THR A 1 202 ? 13.042 11.606 -16.456 1.00 59.84 202 THR A CA 1
ATOM 1556 C C . THR A 1 202 ? 14.323 12.061 -17.142 1.00 59.84 202 THR A C 1
ATOM 1558 O O . THR A 1 202 ? 14.292 12.447 -18.308 1.00 59.84 202 THR A O 1
ATOM 1561 N N . SER A 1 203 ? 15.463 11.966 -16.456 1.00 62.91 203 SER A N 1
ATOM 1562 C CA . SER A 1 203 ? 16.792 12.164 -17.036 1.00 62.91 203 SER A CA 1
ATOM 1563 C C . SER A 1 203 ? 17.891 11.751 -16.061 1.00 62.91 203 SER A C 1
ATOM 1565 O O . SER A 1 203 ? 17.682 11.739 -14.847 1.00 62.91 203 SER A O 1
ATOM 1567 N N . TYR A 1 204 ? 19.087 11.468 -16.569 1.00 66.12 204 TYR A N 1
ATOM 1568 C CA . TYR A 1 204 ? 20.293 11.555 -15.754 1.00 66.12 204 TYR A CA 1
ATOM 1569 C C . TYR A 1 204 ? 21.426 12.231 -16.517 1.00 66.12 204 TYR A C 1
ATOM 1571 O O . TYR A 1 204 ? 21.564 12.077 -17.728 1.00 66.12 204 TYR A O 1
ATOM 1579 N N . THR A 1 205 ? 22.220 13.021 -15.804 1.00 67.19 205 THR A N 1
ATOM 1580 C CA . THR A 1 205 ? 23.391 13.692 -16.372 1.00 67.19 205 THR A CA 1
ATOM 1581 C C . THR A 1 205 ? 24.615 12.823 -16.130 1.00 67.19 205 THR A C 1
ATOM 1583 O O . THR A 1 205 ? 24.869 12.431 -14.990 1.00 67.19 205 THR A O 1
ATOM 1586 N N . THR A 1 206 ? 25.368 12.532 -17.187 1.00 66.94 206 THR A N 1
ATOM 1587 C CA . THR A 1 206 ? 26.642 11.811 -17.137 1.00 66.94 206 THR A CA 1
ATOM 1588 C C . THR A 1 206 ? 27.816 12.753 -17.374 1.00 66.94 206 THR A C 1
ATOM 1590 O O . THR A 1 206 ? 27.644 13.946 -17.633 1.00 66.94 206 THR A O 1
ATOM 1593 N N . ASN A 1 207 ? 29.038 12.220 -17.308 1.00 63.22 207 ASN A N 1
ATOM 1594 C CA . ASN A 1 207 ? 30.232 12.978 -17.687 1.00 63.22 207 ASN A CA 1
ATOM 1595 C C . ASN A 1 207 ? 30.229 13.381 -19.176 1.00 63.22 207 ASN A C 1
ATOM 1597 O O . ASN A 1 207 ? 30.901 14.347 -19.537 1.00 63.22 207 ASN A O 1
ATOM 1601 N N . ASN A 1 208 ? 29.491 12.650 -20.021 1.00 65.12 208 ASN A N 1
ATOM 1602 C CA . ASN A 1 208 ? 29.508 12.783 -21.479 1.00 65.12 208 ASN A CA 1
ATOM 1603 C C . ASN A 1 208 ? 28.260 13.474 -22.052 1.00 65.12 208 ASN A C 1
ATOM 1605 O O . ASN A 1 208 ? 28.247 13.820 -23.232 1.00 65.12 208 ASN A O 1
ATOM 1609 N N . GLY A 1 209 ? 27.222 13.716 -21.247 1.00 73.69 209 GLY A N 1
ATOM 1610 C CA . GLY A 1 209 ? 26.023 14.415 -21.700 1.00 73.69 209 GLY A CA 1
ATOM 1611 C C . GLY A 1 209 ? 24.782 14.103 -20.873 1.00 73.69 209 GLY A C 1
ATOM 1612 O O . GLY A 1 209 ? 24.860 13.617 -19.749 1.00 73.69 209 GLY A O 1
ATOM 1613 N N . LEU A 1 210 ? 23.618 14.429 -21.433 1.00 77.81 210 LEU A N 1
ATOM 1614 C CA . LEU A 1 210 ? 22.321 14.128 -20.835 1.00 77.81 210 LEU A CA 1
ATOM 1615 C C . LEU A 1 210 ? 21.791 12.817 -21.423 1.00 77.81 210 LEU A C 1
ATOM 1617 O O . LEU A 1 210 ? 21.537 12.749 -22.625 1.00 77.81 210 LEU A O 1
ATOM 1621 N N . SER A 1 211 ? 21.579 11.821 -20.571 1.00 79.38 211 SER A N 1
ATOM 1622 C CA . SER A 1 211 ? 20.849 10.602 -20.909 1.00 79.38 211 SER A CA 1
ATOM 1623 C C . SER A 1 211 ? 19.379 10.757 -20.514 1.00 79.38 211 SER A C 1
ATOM 1625 O O . SER A 1 211 ? 19.035 11.378 -19.501 1.00 79.38 211 SER A O 1
ATOM 1627 N N . THR A 1 212 ? 18.483 10.194 -21.318 1.00 79.19 212 THR A N 1
ATOM 1628 C CA . THR A 1 212 ? 17.033 10.194 -21.057 1.00 79.19 212 THR A CA 1
ATOM 1629 C C . THR A 1 212 ? 16.512 8.782 -21.236 1.00 79.19 212 THR A C 1
ATOM 1631 O O . THR A 1 212 ? 16.886 8.129 -22.204 1.00 79.19 212 THR A O 1
ATOM 1634 N N . LEU A 1 213 ? 15.692 8.290 -20.307 1.00 76.81 213 LEU A N 1
ATOM 1635 C CA . LEU A 1 213 ? 15.190 6.918 -20.351 1.00 76.81 213 LEU A CA 1
ATOM 1636 C C . LEU A 1 213 ? 13.759 6.847 -19.826 1.00 76.81 213 LEU A C 1
ATOM 1638 O O . LEU A 1 213 ? 13.530 6.817 -18.623 1.00 76.81 213 LEU A O 1
ATOM 1642 N N . ASN A 1 214 ? 12.795 6.769 -20.727 1.00 75.81 214 ASN A N 1
ATOM 1643 C CA . ASN A 1 214 ? 11.389 6.608 -20.394 1.00 75.81 214 ASN A CA 1
ATOM 1644 C C . ASN A 1 214 ? 11.078 5.145 -20.070 1.00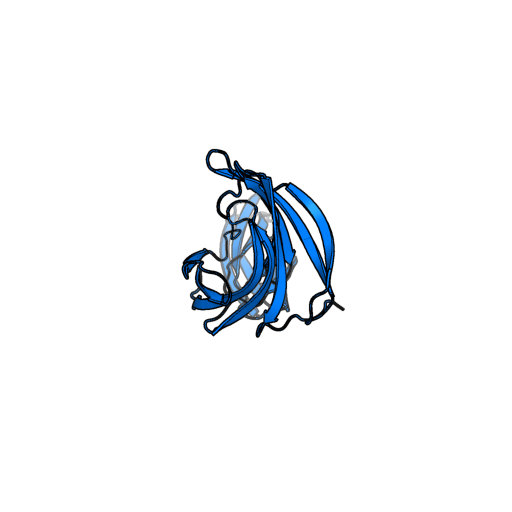 75.81 214 ASN A C 1
ATOM 1646 O O . ASN A 1 214 ? 11.650 4.237 -20.669 1.00 75.81 214 ASN A O 1
ATOM 1650 N N . PHE A 1 215 ? 10.153 4.936 -19.135 1.00 75.81 215 PHE A N 1
ATOM 1651 C CA . PHE A 1 215 ? 9.667 3.621 -18.724 1.00 75.81 215 PHE A CA 1
ATOM 1652 C C . PHE A 1 215 ? 8.146 3.597 -18.861 1.00 75.81 215 PHE A C 1
ATOM 1654 O O . PHE A 1 215 ? 7.439 4.203 -18.055 1.00 75.81 215 PHE A O 1
ATOM 1661 N N . ASP A 1 216 ? 7.649 2.864 -19.848 1.00 77.62 216 ASP A N 1
ATOM 1662 C CA . ASP A 1 216 ? 6.224 2.738 -20.133 1.00 77.62 216 ASP A CA 1
ATOM 1663 C C . ASP A 1 216 ? 5.719 1.362 -19.693 1.00 77.62 216 ASP A C 1
ATOM 1665 O O . ASP A 1 216 ? 6.234 0.336 -20.129 1.00 77.62 216 ASP A O 1
ATOM 1669 N N . LEU A 1 217 ? 4.703 1.297 -18.826 1.00 76.62 217 LEU A N 1
ATOM 1670 C CA . LEU A 1 217 ? 4.100 0.012 -18.454 1.00 76.62 217 LEU A CA 1
ATOM 1671 C C . LEU A 1 217 ? 3.310 -0.553 -19.643 1.00 76.62 217 LEU A C 1
ATOM 1673 O O . LEU A 1 217 ? 2.264 -0.015 -20.013 1.00 76.62 217 LEU A O 1
ATOM 1677 N N . VAL A 1 218 ? 3.783 -1.668 -20.199 1.00 82.06 218 VAL A N 1
ATOM 1678 C CA . VAL A 1 218 ? 3.204 -2.311 -21.391 1.00 82.06 218 VAL A CA 1
ATOM 1679 C C . VAL A 1 218 ? 2.498 -3.629 -21.096 1.00 82.06 218 VAL A C 1
ATOM 1681 O O . VAL A 1 218 ? 1.650 -4.044 -21.881 1.00 82.06 218 VAL A O 1
ATOM 1684 N N . GLU A 1 219 ? 2.804 -4.284 -19.973 1.00 83.06 219 GLU A N 1
ATOM 1685 C CA . GLU A 1 219 ? 2.147 -5.526 -19.548 1.00 83.06 219 GLU A CA 1
ATOM 1686 C C . GLU A 1 219 ? 2.006 -5.593 -18.029 1.00 83.06 219 GLU A C 1
ATOM 1688 O O . GLU A 1 219 ? 2.921 -5.221 -17.299 1.00 83.06 219 GLU A O 1
ATOM 1693 N N . THR A 1 220 ? 0.879 -6.096 -17.532 1.00 81.25 220 THR A N 1
ATOM 1694 C CA . THR A 1 220 ? 0.736 -6.489 -16.128 1.00 81.25 220 THR A CA 1
ATOM 1695 C C . THR A 1 220 ? -0.342 -7.556 -15.983 1.00 81.25 220 THR A C 1
ATOM 1697 O O . THR A 1 220 ? -1.337 -7.546 -16.707 1.00 81.25 220 THR A O 1
ATOM 1700 N N . ASN A 1 221 ? -0.148 -8.487 -15.049 1.00 78.56 221 ASN A N 1
ATOM 1701 C CA . ASN A 1 221 ? -1.184 -9.447 -14.652 1.00 78.56 221 ASN A CA 1
ATOM 1702 C C . ASN A 1 221 ? -1.933 -9.019 -13.380 1.00 78.56 221 ASN A C 1
ATOM 1704 O O . ASN A 1 221 ? -2.865 -9.708 -12.961 1.00 78.56 221 ASN A O 1
ATOM 1708 N N . LYS A 1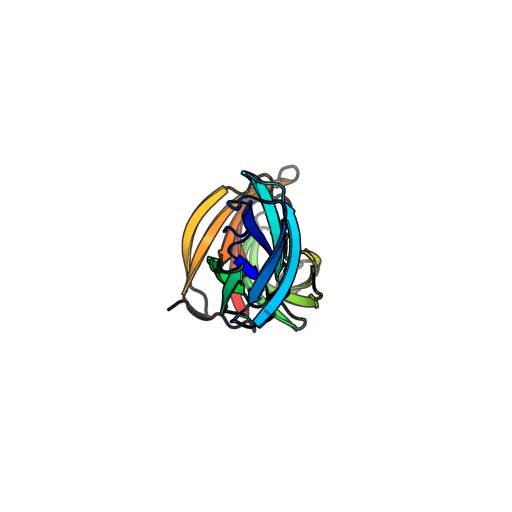 222 ? -1.561 -7.880 -12.783 1.00 72.56 222 LYS A N 1
ATOM 1709 C CA . LYS A 1 222 ? -2.365 -7.237 -11.748 1.00 72.56 222 LYS A CA 1
ATOM 1710 C C . LYS A 1 222 ? -3.517 -6.492 -12.398 1.00 72.56 222 LYS A C 1
ATOM 1712 O O . LYS A 1 222 ? -3.323 -5.696 -13.316 1.00 72.56 222 LYS A O 1
ATOM 1717 N N . VAL A 1 223 ? -4.722 -6.720 -11.887 1.00 58.38 223 VAL A N 1
ATOM 1718 C CA . VAL A 1 223 ? -5.907 -6.020 -12.373 1.00 58.38 223 VAL A CA 1
ATOM 1719 C C . VAL A 1 223 ? -5.804 -4.550 -11.980 1.00 58.38 223 VAL A C 1
ATOM 1721 O O . VAL A 1 223 ? -5.984 -4.169 -10.825 1.00 58.38 223 VAL A O 1
ATOM 1724 N N . TRP A 1 224 ? -5.535 -3.714 -12.974 1.00 53.56 224 TRP A N 1
ATOM 1725 C CA . TRP A 1 224 ? -5.772 -2.283 -12.904 1.00 53.56 224 TRP A CA 1
ATOM 1726 C C . TRP A 1 224 ? -7.272 -2.052 -13.010 1.00 53.56 224 TRP A C 1
ATOM 1728 O O . TRP A 1 224 ? -7.830 -1.963 -14.100 1.00 53.56 224 TRP A O 1
ATOM 1738 N N . VAL A 1 225 ? -7.960 -2.006 -11.871 1.00 42.69 225 VAL A N 1
ATOM 1739 C CA . VAL A 1 225 ? -9.349 -1.551 -11.880 1.00 42.69 225 VAL A CA 1
ATOM 1740 C C . VAL A 1 225 ? -9.301 -0.047 -12.137 1.00 42.69 225 VAL A C 1
ATOM 1742 O O . VAL A 1 225 ? -8.795 0.712 -11.303 1.00 42.69 225 VAL A O 1
ATOM 1745 N N . ALA A 1 226 ? -9.770 0.376 -13.315 1.00 35.97 226 ALA A N 1
ATOM 1746 C CA . ALA A 1 226 ? -9.996 1.784 -13.603 1.00 35.97 226 ALA A CA 1
ATOM 1747 C C . ALA A 1 226 ? -10.879 2.348 -12.484 1.00 35.97 226 ALA A C 1
ATOM 1749 O O . ALA A 1 226 ? -11.949 1.805 -12.201 1.00 35.97 226 ALA A O 1
ATOM 1750 N N . GLY A 1 227 ? -10.395 3.387 -11.802 1.00 35.91 227 GLY A N 1
ATOM 1751 C CA . GLY A 1 227 ? -11.230 4.108 -10.851 1.00 35.91 227 GLY A CA 1
ATOM 1752 C C . GLY A 1 227 ? -12.405 4.691 -11.626 1.00 35.91 227 GLY A C 1
ATOM 1753 O O . GLY A 1 227 ? -12.180 5.460 -12.559 1.00 35.91 227 GLY A O 1
ATOM 1754 N N . ILE A 1 228 ? -13.619 4.255 -11.291 1.00 28.25 228 ILE A N 1
ATOM 1755 C CA . ILE A 1 228 ? -14.862 4.860 -11.782 1.00 28.25 228 ILE A CA 1
ATOM 1756 C C . ILE A 1 228 ? -15.004 6.243 -11.146 1.00 28.25 228 ILE A C 1
ATOM 1758 O O . ILE A 1 228 ? -14.735 6.343 -9.925 1.00 28.25 228 ILE A O 1
#

Solvent-accessible surface area (backbone atoms only — not comparable to full-atom values): 12655 Å² total; per-residue (Å²): 116,49,62,80,54,61,64,45,40,37,57,41,78,40,42,40,37,39,80,47,68,32,85,56,93,54,65,47,76,46,77,51,42,33,23,50,78,85,40,79,76,44,71,49,77,46,78,34,49,56,74,34,68,50,76,49,76,46,71,49,63,46,82,58,60,49,69,54,43,35,28,51,72,90,46,71,49,68,35,39,25,19,66,57,85,47,64,70,40,36,40,29,28,41,34,39,38,37,40,41,91,77,75,40,77,46,66,27,37,40,38,40,30,27,74,41,55,63,82,57,35,36,26,36,37,38,42,55,43,78,50,97,60,79,66,47,74,50,79,44,46,76,91,48,78,95,52,96,70,76,89,49,68,43,80,77,47,75,43,79,48,73,46,88,67,44,55,43,75,18,40,30,27,38,36,69,51,75,59,90,83,32,42,38,36,32,42,37,32,29,29,79,68,64,63,52,67,46,68,26,42,66,31,34,38,49,97,71,37,72,21,36,43,42,50,43,64,74,45,62,77,61,85,62,74,59,75,128

Secondary structure (DSSP, 8-state):
-EES-SEEETT-EEEEEEEEE--SSS-EEEEEEEEETTEEEEEEEEEE-TT-EEEEEEEEE--S-B--EEEETTEEEE-EEEPPP-TT-EEEEEEEEEETTTTEEEEEEEEEEEEEE-SSEEEEEEEEESS-PPPEEEEEETTS-SSS-GGG-EEEEEEEEEETTEEEEEEEEEEEEEETTEEEEEEEEE-TTT--EEEEEEEEE-SSSEEEEEEEEEEESS------

Foldseek 3Di:
DDKPAQAEEALDKIKDKDKDFAQDPAWDKDKWFKDKQNHTDDIDIDTDGHGDMDMDIDMDGHNDADWIWMDTPPDIDTGGYAYDDDFFWKWKKFKFWADLVVRDTQTWMKMWGFHADDSFKTKIWIDIGRDPDDIDIDIDTSPDLPDPPVPFWDFPAWDWDQAPQGTDTWTWIWGWDDDPPKIWIWIWTARPHNRDIDIAGQWMADPRGIIHMGIGTHDTPDRPDHDD

=== Feature glossary ===
Annotated list of the representations used here:

Nearest PDB structures. The Foldseek neighbor list gives the closest experimentally determined structures in the PDB, ranked by structural alignment. TM-score near 1 means near-identical fold; near 0.3 means only rough topology match. This is how one finds what a novel AlphaFold prediction most resembles in the solved-structure universe.

Foldseek 3Di. Foldseek's 3Di representation compresses backbone geometry into a per-residue letter drawn from a learned twenty-state alphabet. It captures the tertiary interaction pattern around each residue — which residues are packed against it in space, regardless of where they are in sequence.

Radius of gyration, Cα contacts, bounding box. Radius of gyration (Rg) is the root-mean-square distance of Cα atoms from their centroid — a single number for overall size and compactness. A globular domain of N residues has Rg ≈ 2.2·N^0.38 Å; an extended or disordered chain has a much larger Rg. The Cα contact count is the number of residue pairs whose Cα atoms are within 8 Å and are more than four positions apart in sequence — a standard proxy for tertiary packing density. The bounding box is the smallest axis-aligned box enclosing all Cα atoms.

InterPro / GO / CATH / organism. The annotation block draws on four external resources. InterPro: which protein families and domains the sequence belongs to. GO: standardized terms for what the protein does, what process it participates in, and where in the cell it acts. CATH: which structural fold it has in the CATH hierarchy. Organism: the species of origin.

mmCIF coordinates. The mmCIF block holds the 3D Cartesian coordinates of each backbone atom (N, Cα, C, O) in ångströms. mmCIF is the PDB's canonical archive format — a tagged-loop text representation of the atomic model.

pLDDT. pLDDT is the predicted lDDT-Cα score: AlphaFold's confidence that the local environment of each residue (all inter-atomic distances within 15 Å) is correctly placed. It is a per-residue number between 0 and 100, with higher meaning more reliable.

Backbone torsions (φ/ψ). φ (phi) and ψ (psi) are the two rotatable backbone dihedrals per residue: φ is the C(i-1)–N–Cα–C torsion, ψ is the N–Cα–C–N(i+1) torsion, both in degrees on (−180°, 180°]. α-helical residues cluster near (−60°, −45°); β-strand residues near (−120°, +130°). A Ramachandran plot is simply a scatter of (φ, ψ) for every residue.

B-factor. For experimental (PDB) structures, the B-factor (temperature factor) quantifies the positional spread of each atom in the crystal — a combination of thermal vibration and static disorder — in units of Å². High B-factors mark flexible loops or poorly resolved regions; low B-factors mark the rigid, well-ordered core.

Secondary structure (3-state, P-SEA). SS3 is a coarse helix/strand/coil call (letters a/b/c) made by the P-SEA algorithm from inter-Cα distances and dihedrals. It is less detailed than DSSP but needs only Cα positions.

Predicted aligned error. Predicted aligned error is AlphaFold's pairwise confidence. Unlike pLDDT (per-residue), PAE is per-residue-pair and captures whether two parts of the structure are correctly placed relative to each other. Units are ångströms of expected positional error.

Solvent-accessible surface area. Solvent-accessible surface area (SASA) is the area in Å² traced out by the centre of a 1.4 Å probe sphere (a water molecule) rolled over the protein's van der Waals surface (Shrake–Rupley / Lee–Richards construction). Buried residues have near-zero SASA; fully exposed residues can exceed 200 Å². The total SASA scales roughly with the number of surface residues.

Secondary structure (8-state, DSSP). The SS8 string is DSSP's per-residue secondary-structure call. α-helix (H) means an i→i+4 H-bond ladder; β-strand (E) means the residue participates in a β-sheet; 3₁₀ (G) and π (I) are tighter and wider helices; T/S are turns/bends; '-' is loop.

Rendered structure images. Structure images are PyMOL renders from six orthogonal camera directions. Cartoon representation draws helices as coils and strands as arrows; sticks shows the backbone as bonds; surface shows the solvent-excluded envelope. Rainbow coloring maps sequence position to hue (blue→red, N→C); chain coloring assigns a distinct color per polypeptide.

Sequence. The amino-acid sequence is the protein's primary structure: the linear order of residues from the N-terminus to the C-terminus, written in one-letter code. Everything else here — the 3D coordinates, the secondary structure, the domain annotations — is ultimately a consequence of this string.

Contact-map, Ramachandran, and PAE plots. Three diagnostic plots accompany the record. The Cα contact map visualizes the tertiary structure as a 2D adjacency matrix (8 Å cutoff, sequence-local contacts suppressed). The Ramachandran plot shows the distribution of backbone (φ, ψ) torsions, with points in the α and β basins reflecting secondary structure content. The PAE plot shows AlphaFold's inter-residue confidence as a color matrix.